Protein AF-A0A948ZH55-F1 (afdb_monomer)

Foldseek 3Di:
DDPVVVVVVVVVVVVVVVVVVPCPPPPVQCLVPVCDVVPAPPPALVNLLVPPPCPVPDPPDPCQLVNSLVSSVVVCCVPALPDPCNLSNLLEACRNVVSNLVSCQVSVPDLPVVLVSLVSLLVSPLVRQAHELVSLLVCLVCPLVSCLVLQDDDPPDPVLPVVLVVVLVVLVVVCCVPVVVVCVVPVVVSVVVNVVVNVVSVVVSVVVVVVVVVSVVSLVVSLVSVLSSSLSNLLRYDYNLVPLVCVVVSLLSSLVSLVVCVVSCSPVDVLSSLVSNLSNLVSVLVNLVQCLLVHDLVSLVVVVVCLVVCVSVSQVDDHPDPPDDGSSNSNVVSSVVSNVSNVCCVPPVPRDSDPD

Mean predicted aligned error: 10.84 Å

Sequence (356 aa):
MKIKNLIVLFMSYITIFFTNICAEKFDINNYLGSMIPSQYSTISIKYYLNYSPYQDETKNNIQSKTSIFNQVLNKYVKEIYNSNVYPNFLSQNAIHFNEFLELSEELKLSLNPLYTCIRLFYNKIKACELVDDTVLLQILNPLPRLVERYFEEKNNEKISLKYLKKSIEKTILFKFSEHLNDFQANSNEFISELAKEISQITKNEINQIDTNKEQYYMKERFRNLLIRFIEITISKLIWDSKHYQNIWGSVLSIANNLVRLAEHKILDHMDDLDDMLWSLTIRFNYYLTLVGSALPTDFYEEIENDIANGSAFFLELEEQDQGIVSKKESLLKTLLNAKAKSFAFHETGLFSDQRV

Secondary structure (DSSP, 8-state):
--HHHHHHHHHHHHHHHHHHHS-----HHHHHHH--GGGS----HHHHHHT-TTSSS-TT----HHHHHHHHHHHHIIIIIT-TTHHHHHTT--HHHHHHHHHHHHTT--HHHHHHHHHHHHHHHTT-S-EEHHHHHHHHTTHHHHHGGGT---S-TTTHHHHHHHHHHHHHHHHHHHSHHHHHH-HHHHHHHHHHHHHHHHHHHHHHHHHHHHHHHHHHHHHHHHHHHHHHHHHTEE--GGGGGGHHHHHHHHHHHHHHHHHTTSS--HHHHHHHHHHHHHHHHHHHHHHGGGS-HHHHHHHHHHHHTT--GGGSSPPSSTTPPPHHHHHHHHHHHHHHHHHHHHHHS---S---

pLDDT: mean 84.3, std 16.74, range [37.06, 98.69]

Structure (mmCIF, N/CA/C/O backbone):
data_AF-A0A948ZH55-F1
#
_entry.id   AF-A0A948ZH55-F1
#
loop_
_atom_site.group_PDB
_atom_site.id
_atom_site.type_symbol
_atom_site.label_atom_id
_atom_site.label_alt_id
_atom_site.label_comp_id
_atom_site.label_asym_id
_atom_site.label_entity_id
_atom_site.label_seq_id
_atom_site.pdbx_PDB_ins_code
_atom_site.Cartn_x
_atom_site.Cartn_y
_atom_site.Cartn_z
_atom_site.occupancy
_atom_site.B_iso_or_equiv
_atom_site.auth_seq_id
_atom_site.auth_comp_id
_atom_site.auth_asym_id
_atom_site.auth_atom_id
_atom_site.pdbx_PDB_model_num
ATOM 1 N N . MET A 1 1 ? -24.072 -15.435 -34.344 1.00 52.84 1 MET A N 1
ATOM 2 C CA . MET A 1 1 ? -23.152 -14.765 -33.398 1.00 52.84 1 MET A CA 1
ATOM 3 C C . MET A 1 1 ? -23.923 -13.625 -32.738 1.00 52.84 1 MET A C 1
ATOM 5 O O . MET A 1 1 ? -24.468 -12.795 -33.451 1.00 52.84 1 MET A O 1
ATOM 9 N N . LYS A 1 2 ? -24.145 -13.681 -31.418 1.00 67.50 2 LYS A N 1
ATOM 10 C CA . LYS A 1 2 ? -25.108 -12.807 -30.717 1.00 67.50 2 LYS A CA 1
ATOM 11 C C . LYS A 1 2 ? -24.562 -11.375 -30.625 1.00 67.50 2 LYS A C 1
ATOM 13 O O . LYS A 1 2 ? -23.387 -11.205 -30.324 1.00 67.50 2 LYS A O 1
ATOM 18 N N . ILE A 1 3 ? -25.427 -10.373 -30.810 1.00 72.75 3 ILE A N 1
ATOM 19 C CA . ILE A 1 3 ? -25.131 -8.921 -30.758 1.00 72.75 3 ILE A CA 1
ATOM 20 C C . ILE A 1 3 ? -24.290 -8.518 -29.529 1.00 72.75 3 ILE A C 1
ATOM 22 O O . ILE A 1 3 ? -23.442 -7.636 -29.624 1.00 72.75 3 ILE A O 1
ATOM 26 N N . LYS A 1 4 ? -24.434 -9.230 -28.402 1.00 64.38 4 LYS A N 1
ATOM 27 C CA . LYS A 1 4 ? -23.597 -9.048 -27.204 1.00 64.38 4 LYS A CA 1
ATOM 28 C C . LYS A 1 4 ? -22.091 -9.202 -27.466 1.00 64.38 4 LYS A C 1
ATOM 30 O O . LYS A 1 4 ? -21.319 -8.415 -26.937 1.00 64.38 4 LYS A O 1
ATOM 35 N N . ASN A 1 5 ? -21.669 -10.141 -28.314 1.00 62.62 5 ASN A N 1
ATOM 36 C CA . ASN A 1 5 ? -20.244 -10.354 -28.600 1.00 62.62 5 ASN A CA 1
ATOM 37 C C . ASN A 1 5 ? -19.662 -9.247 -29.489 1.00 62.62 5 ASN A C 1
ATOM 39 O O . ASN A 1 5 ? -18.476 -8.957 -29.394 1.00 62.62 5 ASN A O 1
ATOM 43 N N . LEU A 1 6 ? -20.496 -8.605 -30.316 1.00 66.62 6 LEU A N 1
ATOM 44 C CA . LEU A 1 6 ? -20.078 -7.474 -31.144 1.00 66.62 6 LEU A CA 1
ATOM 45 C C . LEU A 1 6 ? -19.863 -6.217 -30.289 1.00 66.62 6 LEU A C 1
ATOM 47 O O . LEU A 1 6 ? -18.898 -5.500 -30.505 1.00 66.62 6 LEU A O 1
ATOM 51 N N . ILE A 1 7 ? -20.716 -5.990 -29.283 1.00 74.94 7 ILE A N 1
ATOM 52 C CA . ILE A 1 7 ? -20.592 -4.853 -28.356 1.00 74.94 7 ILE A CA 1
ATOM 53 C C . ILE A 1 7 ? -19.338 -4.987 -27.484 1.00 74.94 7 ILE A C 1
ATOM 55 O O . ILE A 1 7 ? -18.643 -3.998 -27.277 1.00 74.94 7 ILE A O 1
ATOM 59 N N . VAL A 1 8 ? -19.006 -6.197 -27.022 1.00 68.19 8 VAL A N 1
ATOM 60 C CA . VAL A 1 8 ? -17.775 -6.439 -26.246 1.00 68.19 8 VAL A CA 1
ATOM 61 C C . VAL A 1 8 ? -16.526 -6.190 -27.097 1.00 68.19 8 VAL A C 1
ATOM 63 O O . VAL A 1 8 ? -15.616 -5.508 -26.639 1.00 68.19 8 VAL A O 1
ATOM 66 N N . LEU A 1 9 ? -16.517 -6.649 -28.354 1.00 69.38 9 LEU A N 1
ATOM 67 C CA . LEU A 1 9 ? -15.432 -6.377 -29.307 1.00 69.38 9 LEU A CA 1
ATOM 68 C C . LEU A 1 9 ? -15.303 -4.886 -29.643 1.00 69.38 9 LEU A C 1
ATOM 70 O O . LEU A 1 9 ? -14.196 -4.363 -29.754 1.00 69.38 9 LEU A O 1
ATOM 74 N N . PHE A 1 10 ? -16.428 -4.187 -29.796 1.00 70.12 10 PHE A N 1
ATOM 75 C CA . PHE A 1 10 ? -16.423 -2.758 -30.102 1.00 70.12 10 PHE A CA 1
ATOM 76 C C . PHE A 1 10 ? -15.942 -1.933 -28.903 1.00 70.12 10 PHE A C 1
ATOM 78 O O . PHE A 1 10 ? -15.144 -1.016 -29.069 1.00 70.12 10 PHE A O 1
ATOM 85 N N . MET A 1 11 ? -16.350 -2.304 -27.685 1.00 60.34 11 MET A N 1
ATOM 86 C CA . MET A 1 11 ? -15.866 -1.668 -26.461 1.00 60.34 11 MET A CA 1
ATOM 87 C C . MET A 1 11 ? -14.375 -1.924 -26.237 1.00 60.34 11 MET A C 1
ATOM 89 O O . MET A 1 11 ? -13.664 -0.969 -25.943 1.00 60.34 11 MET A O 1
ATOM 93 N N . SER A 1 12 ? -13.869 -3.146 -26.464 1.00 52.53 12 SER A N 1
ATOM 94 C CA . SER A 1 12 ? -12.432 -3.431 -26.332 1.00 52.53 12 SER A CA 1
ATOM 95 C C . SER A 1 12 ? -11.588 -2.660 -27.351 1.00 52.53 12 SER A C 1
ATOM 97 O O . SER A 1 12 ? -10.510 -2.176 -27.015 1.00 52.53 12 SER A O 1
ATOM 99 N N . TYR A 1 13 ? -12.089 -2.482 -28.580 1.00 52.88 13 TYR A N 1
ATOM 100 C CA . TYR A 1 13 ? -11.418 -1.659 -29.590 1.00 52.88 13 TYR A CA 1
ATOM 101 C C . TYR A 1 13 ? -11.423 -0.173 -29.231 1.00 52.88 13 TYR A C 1
ATOM 103 O O . TYR A 1 13 ? -10.409 0.490 -29.420 1.00 52.88 13 TYR A O 1
ATOM 111 N N . ILE A 1 14 ? -12.518 0.345 -28.669 1.00 58.78 14 ILE A N 1
ATOM 112 C CA . ILE A 1 14 ? -12.591 1.733 -28.197 1.00 58.78 14 ILE A CA 1
ATOM 113 C C . ILE A 1 14 ? -11.609 1.960 -27.040 1.00 58.78 14 ILE A C 1
ATOM 115 O O . ILE A 1 14 ? -10.918 2.974 -27.039 1.00 58.78 14 ILE A O 1
ATOM 119 N N . THR A 1 15 ? -11.470 1.019 -26.098 1.00 45.00 15 THR A N 1
ATOM 120 C CA . THR A 1 15 ? -10.500 1.153 -24.996 1.00 45.00 15 THR A CA 1
ATOM 121 C C . THR A 1 15 ? -9.060 1.193 -25.512 1.00 45.00 15 THR A C 1
ATOM 123 O O . THR A 1 15 ? -8.310 2.080 -25.118 1.00 45.00 15 THR A O 1
ATOM 126 N N . ILE A 1 16 ? -8.703 0.314 -26.460 1.00 48.03 16 ILE A N 1
ATOM 127 C CA . ILE A 1 16 ? -7.370 0.285 -27.095 1.00 48.03 16 ILE A CA 1
ATOM 128 C C . ILE A 1 16 ? -7.115 1.552 -27.936 1.00 48.03 16 ILE A C 1
ATOM 130 O O . ILE A 1 16 ? -5.996 2.067 -27.996 1.00 48.03 16 ILE A O 1
ATOM 134 N N . PHE A 1 17 ? -8.152 2.082 -28.587 1.00 39.75 17 PHE A N 1
ATOM 135 C CA . PHE A 1 17 ? -8.055 3.292 -29.402 1.00 39.75 17 PHE A CA 1
ATOM 136 C C . PHE A 1 17 ? -7.877 4.550 -28.537 1.00 39.75 17 PHE A C 1
ATOM 138 O O . PHE A 1 17 ? -7.048 5.394 -28.862 1.00 39.75 17 PHE A O 1
ATOM 145 N N . PHE A 1 18 ? -8.562 4.648 -27.391 1.00 40.16 18 PHE A N 1
ATOM 146 C CA . PHE A 1 18 ? -8.367 5.754 -26.446 1.00 40.16 18 PHE A CA 1
ATOM 147 C C . PHE A 1 18 ? -7.026 5.682 -25.701 1.00 40.16 18 PHE A C 1
ATOM 149 O O . PHE A 1 18 ? -6.417 6.728 -25.488 1.00 40.16 18 PHE A O 1
ATOM 156 N N . THR A 1 19 ? -6.500 4.490 -25.389 1.00 46.44 19 THR A N 1
ATOM 157 C CA . THR A 1 19 ? -5.136 4.368 -24.836 1.00 46.44 19 THR A CA 1
ATOM 158 C C . THR A 1 19 ? -4.055 4.800 -25.829 1.00 46.44 19 THR A C 1
ATOM 160 O O . THR A 1 19 ? -3.032 5.325 -25.410 1.00 46.44 19 THR A O 1
ATOM 163 N N . ASN A 1 20 ? -4.289 4.640 -27.137 1.00 41.06 20 ASN A N 1
ATOM 164 C CA . ASN A 1 20 ? -3.330 5.043 -28.172 1.00 41.06 20 ASN A CA 1
ATOM 165 C C . ASN A 1 20 ? -3.457 6.513 -28.611 1.00 41.06 20 ASN A C 1
ATOM 167 O O . ASN A 1 20 ? -2.490 7.067 -29.123 1.00 41.06 20 ASN A O 1
ATOM 171 N N . ILE A 1 21 ? -4.619 7.153 -28.430 1.00 38.97 21 ILE A N 1
ATOM 172 C CA . ILE A 1 21 ? -4.844 8.550 -28.852 1.00 38.97 21 ILE A CA 1
ATOM 173 C C . ILE A 1 21 ? -4.532 9.564 -27.745 1.00 38.97 21 ILE A C 1
ATOM 175 O O . ILE A 1 21 ? -4.179 10.698 -28.054 1.00 38.97 21 ILE A O 1
ATOM 179 N N . CYS A 1 22 ? -4.587 9.169 -26.471 1.00 37.06 22 CYS A N 1
ATOM 180 C CA . CYS A 1 22 ? -4.227 10.044 -25.348 1.00 37.06 22 CYS A CA 1
ATOM 181 C C . CYS A 1 22 ? -2.759 9.937 -24.903 1.00 37.06 22 CYS A C 1
ATOM 183 O O . CYS A 1 22 ? -2.397 10.524 -23.887 1.00 37.06 22 CYS A O 1
ATOM 185 N N . ALA A 1 23 ? -1.901 9.241 -25.654 1.00 41.81 23 ALA A N 1
ATOM 186 C CA . ALA A 1 23 ? -0.456 9.324 -25.462 1.00 41.81 23 ALA A CA 1
ATOM 187 C C . ALA A 1 23 ? 0.070 10.657 -26.030 1.00 41.81 23 ALA A C 1
ATOM 189 O O . ALA A 1 23 ? 0.786 10.691 -27.032 1.00 41.81 23 ALA A O 1
ATOM 190 N N . GLU A 1 24 ? -0.297 11.779 -25.399 1.00 41.84 24 GLU A N 1
ATOM 191 C CA . GLU A 1 24 ? 0.577 12.951 -25.428 1.00 41.84 24 GLU A CA 1
ATOM 192 C C . GLU A 1 24 ? 1.970 12.484 -24.993 1.00 41.84 24 GLU A C 1
ATOM 194 O O . GLU A 1 24 ? 2.100 11.706 -24.045 1.00 41.84 24 GLU A O 1
ATOM 199 N N . LYS A 1 25 ? 2.997 12.888 -25.749 1.00 50.28 25 LYS A N 1
ATOM 200 C CA . LYS A 1 25 ? 4.398 12.500 -25.548 1.00 50.28 25 LYS A CA 1
ATOM 201 C C . LYS A 1 25 ? 4.836 12.886 -24.130 1.00 50.28 25 LYS A C 1
ATOM 203 O O . LYS A 1 25 ? 5.313 13.994 -23.903 1.00 50.28 25 LYS A O 1
ATOM 208 N N . PHE A 1 26 ? 4.665 11.979 -23.177 1.00 51.75 26 PHE A N 1
ATOM 209 C CA . PHE A 1 26 ? 5.116 12.185 -21.815 1.00 51.75 26 PHE A CA 1
ATOM 210 C C . PHE A 1 26 ? 6.608 11.870 -21.764 1.00 51.75 26 PHE A C 1
ATOM 212 O O . PHE A 1 26 ? 7.019 10.710 -21.710 1.00 51.75 26 PHE A O 1
ATOM 219 N N . ASP A 1 27 ? 7.434 12.909 -21.846 1.00 63.09 27 ASP A N 1
ATOM 220 C CA . ASP A 1 27 ? 8.872 12.773 -21.660 1.00 63.09 27 ASP A CA 1
ATOM 221 C C . ASP A 1 27 ? 9.169 12.568 -20.168 1.00 63.09 27 ASP A C 1
ATOM 223 O O . ASP A 1 27 ? 9.324 13.513 -19.390 1.00 63.09 27 ASP A O 1
ATOM 227 N N . ILE A 1 28 ? 9.218 11.293 -19.777 1.00 61.38 28 ILE A N 1
ATOM 228 C CA . ILE A 1 28 ? 9.492 10.827 -18.411 1.00 61.38 28 ILE A CA 1
ATOM 229 C C . ILE A 1 28 ? 10.776 11.465 -17.859 1.00 61.38 28 ILE A C 1
ATOM 231 O O . ILE A 1 28 ? 10.830 11.845 -16.687 1.00 61.38 28 ILE A O 1
ATOM 235 N N . ASN A 1 29 ? 11.788 11.652 -18.712 1.00 58.62 29 ASN A N 1
ATOM 236 C CA . ASN A 1 29 ? 13.084 12.194 -18.314 1.00 58.62 29 ASN A CA 1
ATOM 237 C C . ASN A 1 29 ? 13.028 13.705 -18.055 1.00 58.62 29 ASN A C 1
ATOM 239 O O . ASN A 1 29 ? 13.762 14.203 -17.194 1.00 58.62 29 ASN A O 1
ATOM 243 N N . ASN A 1 30 ? 12.148 14.428 -18.753 1.00 56.88 30 ASN A N 1
ATOM 244 C CA . ASN A 1 30 ? 11.855 15.826 -18.449 1.00 56.88 30 ASN A CA 1
ATOM 245 C C . ASN A 1 30 ? 10.990 15.967 -17.192 1.00 56.88 30 ASN A C 1
ATOM 247 O O . ASN A 1 30 ? 11.221 16.891 -16.414 1.00 56.88 30 ASN A O 1
ATOM 251 N N . TYR A 1 31 ? 10.050 15.054 -16.937 1.00 60.00 31 TYR A N 1
ATOM 252 C CA . TYR A 1 31 ? 9.204 15.121 -15.741 1.00 60.00 31 TYR A CA 1
ATOM 253 C C . TYR A 1 31 ? 10.008 14.942 -14.442 1.00 60.00 31 TYR A C 1
ATOM 255 O O . TYR A 1 31 ? 9.857 15.732 -13.510 1.00 60.00 31 TYR A O 1
ATOM 263 N N . LEU A 1 32 ? 10.921 13.964 -14.403 1.00 56.81 32 LEU A N 1
ATOM 264 C CA . LEU A 1 32 ? 11.790 13.730 -13.241 1.00 56.81 32 LEU A CA 1
ATOM 265 C C . LEU A 1 32 ? 12.925 14.768 -13.126 1.00 56.81 32 LEU A C 1
ATOM 267 O O . LEU A 1 32 ? 13.340 15.109 -12.023 1.00 56.81 32 LEU A O 1
ATOM 271 N N . GLY A 1 33 ? 13.420 15.304 -14.250 1.00 49.22 33 GLY A N 1
ATOM 272 C CA . GLY A 1 33 ? 14.570 16.218 -14.272 1.00 49.22 33 GLY A CA 1
ATOM 273 C C . GLY A 1 33 ? 14.262 17.718 -14.156 1.00 49.22 33 GLY A C 1
ATOM 274 O O . GLY A 1 33 ? 15.142 18.478 -13.755 1.00 49.22 33 GLY A O 1
ATOM 275 N N . SER A 1 34 ? 13.058 18.176 -14.520 1.00 48.59 34 SER A N 1
ATOM 276 C CA . SER A 1 34 ? 12.730 19.618 -14.582 1.00 48.59 34 SER A CA 1
ATOM 277 C C . SER A 1 34 ? 12.132 20.194 -13.295 1.00 48.59 34 SER A C 1
ATOM 279 O O . SER A 1 34 ? 12.172 21.406 -13.079 1.00 48.59 34 SER A O 1
ATOM 281 N N . MET A 1 35 ? 11.607 19.343 -12.416 1.00 49.28 35 MET A N 1
ATOM 282 C CA . MET A 1 35 ? 10.973 19.746 -11.162 1.00 49.28 35 MET A CA 1
ATOM 283 C C . MET A 1 35 ? 11.971 19.599 -10.013 1.00 49.28 35 MET A C 1
ATOM 285 O O . MET A 1 35 ? 11.904 18.646 -9.246 1.00 49.28 35 MET A O 1
ATOM 289 N N . ILE A 1 36 ? 12.919 20.532 -9.888 1.00 49.97 36 ILE A N 1
ATOM 290 C CA . ILE A 1 36 ? 13.804 20.574 -8.716 1.00 49.97 36 ILE A CA 1
ATOM 291 C C . ILE A 1 36 ? 12.919 20.832 -7.475 1.00 49.97 36 ILE A C 1
ATOM 293 O O . ILE A 1 36 ? 12.212 21.843 -7.453 1.00 49.97 36 ILE A O 1
ATOM 297 N N . PRO A 1 37 ? 12.969 19.994 -6.419 1.00 47.31 37 PRO A N 1
ATOM 298 C CA . PRO A 1 37 ? 12.139 20.131 -5.212 1.00 47.31 37 PRO A CA 1
ATOM 299 C C . PRO A 1 37 ? 12.274 21.467 -4.455 1.00 47.31 37 PRO A C 1
ATOM 301 O O . PRO A 1 37 ? 11.526 21.728 -3.515 1.00 47.31 37 PRO A O 1
ATOM 304 N N . SER A 1 38 ? 13.230 22.317 -4.836 1.00 46.81 38 SER A N 1
ATOM 305 C CA . SER A 1 38 ? 13.701 23.479 -4.077 1.00 46.81 38 SER A CA 1
ATOM 306 C C . SER A 1 38 ? 12.736 24.668 -4.013 1.00 46.81 38 SER A C 1
ATOM 308 O O . SER A 1 38 ? 13.047 25.643 -3.331 1.00 46.81 38 SER A O 1
ATOM 310 N N . GLN A 1 39 ? 11.582 24.621 -4.687 1.00 47.53 39 GLN A N 1
ATOM 311 C CA . GLN A 1 39 ? 10.623 25.738 -4.709 1.00 47.53 39 GLN A CA 1
ATOM 312 C C . GLN A 1 39 ? 9.322 25.485 -3.938 1.00 47.53 39 GLN A C 1
ATOM 314 O O . GLN A 1 39 ? 8.524 26.409 -3.772 1.00 47.53 39 GLN A O 1
ATOM 319 N N . TYR A 1 40 ? 9.087 24.269 -3.446 1.00 54.84 40 TYR A N 1
ATOM 320 C CA . TYR A 1 40 ? 7.859 23.943 -2.720 1.00 54.84 40 TYR A CA 1
ATOM 321 C C . TYR A 1 40 ? 8.074 24.064 -1.213 1.00 54.84 40 TYR A C 1
ATOM 323 O O . TYR A 1 40 ? 9.163 23.790 -0.717 1.00 54.84 40 TYR A O 1
ATOM 331 N N . SER A 1 41 ? 7.055 24.501 -0.463 1.00 55.50 41 SER A N 1
ATOM 332 C CA . SER A 1 41 ? 7.188 24.684 0.984 1.00 55.50 41 SER A CA 1
ATOM 333 C C . SER A 1 41 ? 7.474 23.342 1.667 1.00 55.50 41 SER A C 1
ATOM 335 O O . SER A 1 41 ? 6.564 22.552 1.911 1.00 55.50 41 SER A O 1
ATOM 337 N N . THR A 1 42 ? 8.735 23.110 2.022 1.00 65.69 42 THR A N 1
ATOM 338 C CA . THR A 1 42 ? 9.229 21.974 2.817 1.00 65.69 42 THR A CA 1
ATOM 339 C C . THR A 1 42 ? 8.920 22.140 4.309 1.00 65.69 42 THR A C 1
ATOM 341 O O . THR A 1 42 ? 9.684 21.694 5.166 1.00 65.69 42 THR A O 1
ATOM 344 N N . ILE A 1 43 ? 7.864 22.887 4.643 1.00 77.44 43 ILE A N 1
ATOM 345 C CA . ILE A 1 43 ? 7.531 23.193 6.030 1.00 77.44 43 ILE A CA 1
ATOM 346 C C . ILE A 1 43 ? 7.004 21.906 6.656 1.00 77.44 43 ILE A C 1
ATOM 348 O O . ILE A 1 43 ? 5.875 21.496 6.397 1.00 77.44 43 ILE A O 1
ATOM 352 N N . SER A 1 44 ? 7.854 21.292 7.479 1.00 81.25 44 SER A N 1
ATOM 353 C CA . SER A 1 44 ? 7.529 20.118 8.285 1.00 81.25 44 SER A CA 1
ATOM 354 C C . SER A 1 44 ? 6.211 20.317 9.028 1.00 81.25 44 SER A C 1
ATOM 356 O O . SER A 1 44 ? 5.959 21.379 9.596 1.00 81.25 44 SER A O 1
ATOM 358 N N . ILE A 1 45 ? 5.391 19.276 9.127 1.00 79.62 45 ILE A N 1
ATOM 359 C CA . ILE A 1 45 ? 4.153 19.312 9.913 1.00 79.62 45 ILE A CA 1
ATOM 360 C C . ILE A 1 45 ? 4.454 19.597 11.388 1.00 79.62 45 ILE A C 1
ATOM 362 O O . ILE A 1 45 ? 3.670 20.266 12.068 1.00 79.62 45 ILE A O 1
ATOM 366 N N . LYS A 1 46 ? 5.628 19.170 11.876 1.00 80.19 46 LYS A N 1
ATOM 367 C CA . LYS A 1 46 ? 6.096 19.442 13.242 1.00 80.19 46 LYS A CA 1
ATOM 368 C C . LYS A 1 46 ? 6.275 20.944 13.506 1.00 80.19 46 LYS A C 1
ATOM 370 O O . LYS A 1 46 ? 6.120 21.380 14.645 1.00 80.19 46 LYS A O 1
ATOM 375 N N . TYR A 1 47 ? 6.479 21.765 12.473 1.00 81.88 47 TYR A N 1
ATOM 376 C CA . TYR A 1 47 ? 6.485 23.227 12.601 1.00 81.88 47 TYR A CA 1
ATOM 377 C C . TYR A 1 47 ? 5.165 23.760 13.182 1.00 81.88 47 TYR A C 1
ATOM 379 O O . TYR A 1 47 ? 5.167 24.592 14.090 1.00 81.88 47 TYR A O 1
ATOM 387 N N . TYR A 1 48 ? 4.029 23.229 12.723 1.00 78.56 48 TYR A N 1
ATOM 388 C CA . TYR A 1 48 ? 2.702 23.670 13.156 1.00 78.56 48 TYR A CA 1
ATOM 389 C C . TYR A 1 48 ? 2.361 23.283 14.599 1.00 78.56 48 TYR A C 1
ATOM 391 O O . TYR A 1 48 ? 1.479 23.905 15.194 1.00 78.56 48 TYR A O 1
ATOM 399 N N . LEU A 1 49 ? 3.056 22.291 15.167 1.00 74.44 49 LEU A N 1
ATOM 400 C CA . LEU A 1 49 ? 2.961 21.957 16.590 1.00 74.44 49 LEU A CA 1
ATOM 401 C C . LEU A 1 49 ? 3.673 22.996 17.459 1.00 74.44 49 LEU A C 1
ATOM 403 O O . LEU A 1 49 ? 3.136 23.401 18.489 1.00 74.44 49 LEU A O 1
ATOM 407 N N . ASN A 1 50 ? 4.846 23.454 17.019 1.00 67.94 50 ASN A N 1
ATOM 408 C CA . ASN A 1 50 ? 5.693 24.371 17.784 1.00 67.94 50 ASN A CA 1
ATOM 409 C C . ASN A 1 50 ? 5.201 25.824 17.726 1.00 67.94 50 ASN A C 1
ATOM 411 O O . ASN A 1 50 ? 5.370 26.568 18.684 1.00 67.94 50 ASN A O 1
ATOM 415 N N . TYR A 1 51 ? 4.559 26.226 16.626 1.00 58.75 51 TYR A N 1
ATOM 416 C CA . TYR A 1 51 ? 4.071 27.595 16.411 1.00 58.75 51 TYR A CA 1
ATOM 417 C C . TYR A 1 51 ? 2.600 27.808 16.798 1.00 58.75 51 TYR A C 1
ATOM 419 O O . TYR A 1 51 ? 1.953 28.736 16.308 1.00 58.75 51 TYR A O 1
ATOM 427 N N . SER A 1 52 ? 2.018 26.956 17.647 1.00 54.38 52 SER A N 1
ATOM 428 C CA . SER A 1 52 ? 0.677 27.226 18.171 1.00 54.38 52 SER A CA 1
ATOM 429 C C . SER A 1 52 ? 0.759 28.360 19.207 1.00 54.38 52 SER A C 1
ATOM 431 O O . SER A 1 52 ? 1.299 28.129 20.288 1.00 54.38 52 SER A O 1
ATOM 433 N N . PRO A 1 53 ? 0.215 29.567 18.937 1.00 46.94 53 PRO A N 1
ATOM 434 C CA . PRO A 1 53 ? 0.333 30.743 19.815 1.00 46.94 53 PRO A CA 1
ATOM 435 C C . PRO A 1 53 ? -0.426 30.607 21.151 1.00 46.94 53 PRO A C 1
ATOM 437 O O . PRO A 1 53 ? -0.590 31.579 21.875 1.00 46.94 53 PRO A O 1
ATOM 440 N N . TYR A 1 54 ? -0.898 29.405 21.481 1.00 47.22 54 TYR A N 1
ATOM 441 C CA . TYR A 1 54 ? -1.663 29.088 22.682 1.00 47.22 54 TYR A CA 1
ATOM 442 C C . TYR A 1 54 ? -0.856 28.339 23.749 1.00 47.22 54 TYR A C 1
ATOM 444 O O . TYR A 1 54 ? -1.438 27.914 24.744 1.00 47.22 54 TYR A O 1
ATOM 452 N N . GLN A 1 55 ? 0.464 28.172 23.589 1.00 48.44 55 GLN A N 1
ATOM 453 C CA . GLN A 1 55 ? 1.277 27.581 24.662 1.00 48.44 55 GLN A CA 1
ATOM 454 C C . GLN A 1 55 ? 1.433 28.502 25.889 1.00 48.44 55 GLN A C 1
ATOM 456 O O . GLN A 1 55 ? 1.673 27.989 26.979 1.00 48.44 55 GLN A O 1
ATOM 461 N N . ASP A 1 56 ? 1.193 29.814 25.756 1.00 43.19 56 ASP A N 1
ATOM 462 C CA . ASP A 1 56 ? 1.341 30.771 26.867 1.00 43.19 56 ASP A CA 1
ATOM 463 C C . ASP A 1 56 ? 0.034 31.119 27.605 1.00 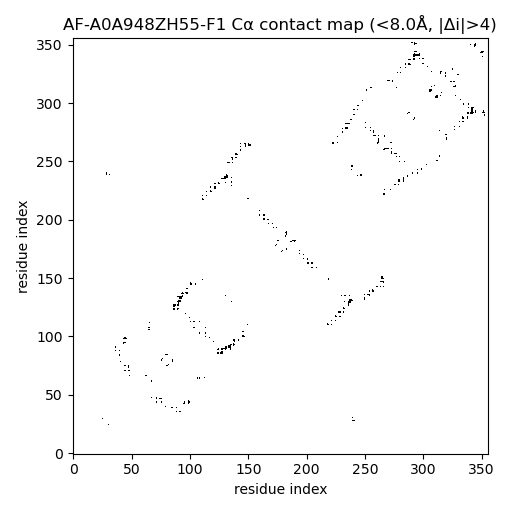43.19 56 ASP A C 1
ATOM 465 O O . ASP A 1 56 ? 0.069 31.638 28.720 1.00 43.19 56 ASP A O 1
ATOM 469 N N . GLU A 1 57 ? -1.134 30.747 27.074 1.00 41.03 57 GLU A N 1
ATOM 470 C CA . GLU A 1 57 ? -2.427 31.014 27.714 1.00 41.03 57 GLU A CA 1
ATOM 471 C C . GLU A 1 57 ? -3.287 29.750 27.781 1.00 41.03 57 GLU A C 1
ATOM 473 O O . GLU A 1 57 ? -4.209 29.565 26.994 1.00 41.03 57 GLU A O 1
ATOM 478 N N . THR A 1 58 ? -2.981 28.843 28.715 1.00 41.56 58 THR A N 1
ATOM 479 C CA . THR A 1 58 ? -3.970 28.115 29.545 1.00 41.56 58 THR A CA 1
ATOM 480 C C . THR A 1 58 ? -3.292 27.016 30.365 1.00 41.56 58 THR A C 1
ATOM 482 O O . THR A 1 58 ? -3.250 25.848 29.994 1.00 41.56 58 THR A O 1
ATOM 485 N N . LYS A 1 59 ? -2.895 27.354 31.596 1.00 42.75 59 LYS A N 1
ATOM 486 C CA . LYS A 1 59 ? -2.609 26.371 32.658 1.00 42.75 59 LYS A CA 1
ATOM 487 C C . LYS A 1 59 ? -3.842 25.558 33.111 1.00 42.75 59 LYS A C 1
ATOM 489 O O . LYS A 1 59 ? -3.723 24.806 34.066 1.00 42.75 59 LYS A O 1
ATOM 494 N N . ASN A 1 60 ? -5.005 25.678 32.453 1.00 42.06 60 ASN A N 1
ATOM 495 C CA . ASN A 1 60 ? -6.280 25.132 32.943 1.00 42.06 60 ASN A CA 1
ATOM 496 C C . ASN A 1 60 ? -7.191 24.449 31.902 1.00 42.06 60 ASN A C 1
ATOM 498 O O . ASN A 1 60 ? -8.333 24.153 32.235 1.00 42.06 60 ASN A O 1
ATOM 502 N N . ASN A 1 61 ? -6.741 24.138 30.682 1.00 45.12 61 ASN A N 1
ATOM 503 C CA . ASN A 1 61 ? -7.552 23.326 29.765 1.00 45.12 61 ASN A CA 1
ATOM 504 C C . ASN A 1 61 ? -6.757 22.132 29.245 1.00 45.12 61 ASN A C 1
ATOM 506 O O . ASN A 1 61 ? -5.818 22.280 28.470 1.00 45.12 61 ASN A O 1
ATOM 510 N N . ILE A 1 62 ? -7.175 20.933 29.649 1.00 48.16 62 ILE A N 1
ATOM 511 C CA . ILE A 1 62 ? -6.741 19.672 29.048 1.00 48.16 62 ILE A CA 1
ATOM 512 C C . ILE A 1 62 ? -7.332 19.639 27.631 1.00 48.16 62 ILE A C 1
ATOM 514 O O . ILE A 1 62 ? -8.378 19.039 27.390 1.00 48.16 62 ILE A O 1
ATOM 518 N N . GLN A 1 63 ? -6.709 20.336 26.678 1.00 61.09 63 GLN A N 1
ATOM 519 C CA . GLN A 1 63 ? -6.996 20.094 25.269 1.00 61.09 63 GLN A CA 1
ATOM 520 C C . GLN A 1 63 ? -6.634 18.638 24.989 1.00 61.09 63 GLN A C 1
ATOM 522 O O . GLN A 1 63 ? -5.504 18.202 25.218 1.00 61.09 63 GLN A O 1
ATOM 527 N N . SER A 1 64 ? -7.615 17.857 24.535 1.00 79.00 64 SER A N 1
ATOM 528 C CA . SER A 1 64 ? -7.367 16.467 24.169 1.00 79.00 64 SER A CA 1
ATOM 529 C C . SER A 1 64 ? -6.288 16.418 23.082 1.00 79.00 64 SER A C 1
ATOM 531 O O . SER A 1 64 ? -6.245 17.279 22.201 1.00 79.00 64 SER A O 1
ATOM 533 N N . LYS A 1 65 ? -5.417 15.402 23.110 1.00 81.50 65 LYS A N 1
ATOM 534 C CA . LYS A 1 65 ? -4.368 15.215 22.087 1.00 81.50 65 LYS A CA 1
ATOM 535 C C . LYS A 1 65 ? -4.939 15.254 20.663 1.00 81.50 65 LYS A C 1
ATOM 537 O O . LYS A 1 65 ? -4.340 15.830 19.760 1.00 81.50 65 LYS A O 1
ATOM 542 N N . THR A 1 66 ? -6.151 14.727 20.493 1.00 82.81 66 THR A N 1
ATOM 543 C CA . THR A 1 66 ? -6.931 14.791 19.252 1.00 82.81 66 THR A CA 1
ATOM 544 C C . THR A 1 66 ? -7.266 16.225 18.830 1.00 82.81 66 THR A C 1
ATOM 546 O O . THR A 1 66 ? -7.214 16.536 17.646 1.00 82.81 66 THR A O 1
ATOM 549 N N . SER A 1 67 ? -7.588 17.121 19.769 1.00 85.19 67 SER A N 1
ATOM 550 C CA . SER A 1 67 ? -7.846 18.537 19.473 1.00 85.19 67 SER A CA 1
ATOM 551 C C . SER A 1 67 ? -6.600 19.240 18.934 1.00 85.19 67 SER A C 1
ATOM 553 O O . SER A 1 67 ? -6.695 19.956 17.939 1.00 85.19 67 SER A O 1
ATOM 555 N N . ILE A 1 68 ? -5.438 19.010 19.555 1.00 82.88 68 ILE A N 1
ATOM 556 C CA . ILE A 1 68 ? -4.153 19.571 19.102 1.00 82.88 68 ILE A CA 1
ATOM 557 C C . ILE A 1 68 ? -3.848 19.078 17.684 1.00 82.88 68 ILE A C 1
ATOM 559 O O . ILE A 1 68 ? -3.585 19.876 16.785 1.00 82.88 68 ILE A O 1
ATOM 563 N N . PHE A 1 69 ? -3.977 17.769 17.460 1.00 87.06 69 PHE A N 1
ATOM 564 C CA . PHE A 1 69 ? -3.779 17.172 16.144 1.00 87.06 69 PHE A CA 1
ATOM 565 C C . PHE A 1 69 ? -4.711 17.764 15.080 1.00 87.06 69 PHE A C 1
ATOM 567 O O . PHE A 1 69 ? -4.260 18.140 14.002 1.00 87.06 69 PHE A O 1
ATOM 574 N N . ASN A 1 70 ? -6.001 17.917 15.386 1.00 87.06 70 ASN A N 1
ATOM 575 C CA . ASN A 1 70 ? -6.973 18.480 14.449 1.00 87.06 70 ASN A CA 1
ATOM 576 C C . ASN A 1 70 ? -6.660 19.940 14.086 1.00 87.06 70 ASN A C 1
ATOM 578 O O . ASN A 1 70 ? -6.876 20.347 12.947 1.00 87.06 70 ASN A O 1
ATOM 582 N N . GLN A 1 71 ? -6.144 20.739 15.024 1.00 86.31 71 GLN A N 1
ATOM 583 C CA . GLN A 1 71 ? -5.721 22.113 14.736 1.00 86.31 71 GLN A CA 1
ATOM 584 C C . GLN A 1 71 ? -4.523 22.144 13.782 1.00 86.31 71 GLN A C 1
ATOM 586 O O . GLN A 1 71 ? -4.541 22.901 12.809 1.00 86.31 71 GLN A O 1
ATOM 591 N N . VAL A 1 72 ? -3.523 21.294 14.028 1.00 87.12 72 VAL A N 1
ATOM 592 C CA . VAL A 1 72 ? -2.350 21.133 13.156 1.00 87.12 72 VAL A CA 1
ATOM 593 C C . VAL A 1 72 ? -2.770 20.674 11.764 1.00 87.12 72 VAL A C 1
ATOM 595 O O . VAL A 1 72 ? -2.409 21.309 10.774 1.00 87.12 72 VAL A O 1
ATOM 598 N N . LEU A 1 73 ? -3.609 19.639 11.685 1.00 89.25 73 LEU A N 1
ATOM 599 C CA . LEU A 1 73 ? -4.127 19.114 10.427 1.00 89.25 73 LEU A CA 1
ATOM 600 C C . LEU A 1 73 ? -4.908 20.181 9.651 1.00 89.25 73 LEU A C 1
ATOM 602 O O . LEU A 1 73 ? -4.720 20.322 8.449 1.00 89.25 73 LEU A O 1
ATOM 606 N N . ASN A 1 74 ? -5.744 20.976 10.322 1.00 90.25 74 ASN A N 1
ATOM 607 C CA . ASN A 1 74 ? -6.503 22.045 9.672 1.00 90.25 74 ASN A CA 1
ATOM 608 C C . ASN A 1 74 ? -5.604 23.145 9.092 1.00 90.25 74 ASN A C 1
ATOM 610 O O . ASN A 1 74 ? -5.888 23.633 7.996 1.00 90.25 74 ASN A O 1
ATOM 614 N N . LYS A 1 75 ? -4.540 23.545 9.801 1.00 89.38 75 LYS A N 1
ATOM 615 C CA . LYS A 1 75 ? -3.561 24.516 9.282 1.00 89.38 75 LYS A CA 1
ATOM 616 C C . LYS A 1 75 ? -2.819 23.945 8.077 1.00 89.38 75 LYS A C 1
ATOM 618 O O . LYS A 1 75 ? -2.847 24.549 7.009 1.00 89.38 75 LYS A O 1
ATOM 623 N N . TYR A 1 76 ? -2.284 22.733 8.219 1.00 91.75 76 TYR A N 1
ATOM 624 C CA . TYR A 1 76 ? -1.627 22.008 7.134 1.00 91.75 76 TYR A CA 1
ATOM 625 C C . TYR A 1 76 ? -2.517 21.889 5.891 1.00 91.75 76 TYR A C 1
ATOM 627 O O . TYR A 1 76 ? -2.069 22.119 4.768 1.00 91.75 76 TYR A O 1
ATOM 635 N N . VAL A 1 77 ? -3.801 21.559 6.078 1.00 92.75 77 VAL A N 1
ATOM 636 C CA . VAL A 1 77 ? -4.729 21.398 4.959 1.00 92.75 77 VAL A CA 1
ATOM 637 C C . VAL A 1 77 ? -4.923 22.713 4.202 1.00 92.75 77 VAL A C 1
ATOM 639 O O . VAL A 1 77 ? -4.915 22.729 2.971 1.00 92.75 77 VAL A O 1
ATOM 642 N N . LYS A 1 78 ? -5.082 23.821 4.933 1.00 92.00 78 LYS A N 1
ATOM 643 C CA . LYS A 1 78 ? -5.290 25.150 4.350 1.00 92.00 78 LYS A CA 1
ATOM 644 C C . LYS A 1 78 ? -4.055 25.675 3.624 1.00 92.00 78 LYS A C 1
ATOM 646 O O . LYS A 1 78 ? -4.210 26.251 2.554 1.00 92.00 78 LYS A O 1
ATOM 651 N N . GLU A 1 79 ? -2.875 25.487 4.202 1.00 90.44 79 GLU A N 1
ATOM 652 C CA . GLU A 1 79 ? -1.642 26.119 3.722 1.00 90.44 79 GLU A CA 1
ATOM 653 C C . GLU A 1 79 ? -0.876 25.261 2.710 1.00 90.44 79 GLU A C 1
ATOM 655 O O . GLU A 1 79 ? -0.354 25.794 1.735 1.00 90.44 79 GLU A O 1
ATOM 660 N N . ILE A 1 80 ? -0.835 23.938 2.906 1.00 91.69 80 ILE A N 1
ATOM 661 C CA . ILE A 1 80 ? -0.003 23.026 2.109 1.00 91.69 80 ILE A CA 1
ATOM 662 C C . ILE A 1 80 ? -0.868 22.116 1.235 1.00 91.69 80 ILE A C 1
ATOM 664 O O . ILE A 1 80 ? -0.749 22.134 0.011 1.00 91.69 80 ILE A O 1
ATOM 668 N N . TYR A 1 81 ? -1.773 21.335 1.832 1.00 93.19 81 TYR A N 1
ATOM 669 C CA . TYR A 1 81 ? -2.507 20.281 1.112 1.00 93.19 81 TYR A CA 1
ATOM 670 C C . TYR A 1 81 ? -3.326 20.808 -0.075 1.00 93.19 81 TYR A C 1
ATOM 672 O O . TYR A 1 81 ? -3.342 20.200 -1.148 1.00 93.19 81 TYR A O 1
ATOM 680 N N . ASN A 1 82 ? -4.022 21.933 0.112 1.00 94.25 82 ASN A N 1
ATOM 681 C CA . ASN A 1 82 ? -4.870 22.531 -0.920 1.00 94.25 82 ASN A CA 1
ATOM 682 C C . ASN A 1 82 ? -4.077 23.233 -2.026 1.00 94.25 82 ASN A C 1
ATOM 684 O O . ASN A 1 82 ? -4.669 23.656 -3.016 1.00 94.25 82 ASN A O 1
ATOM 688 N N . SER A 1 83 ? -2.754 23.334 -1.898 1.00 93.12 83 SER A N 1
ATOM 689 C CA . SER A 1 83 ? -1.921 23.884 -2.955 1.00 93.12 83 SER A CA 1
ATOM 690 C C . SER A 1 83 ? -1.982 23.009 -4.214 1.00 93.12 83 SER A C 1
ATOM 692 O O . SER A 1 83 ? -1.925 21.770 -4.151 1.00 93.12 83 SER A O 1
ATOM 694 N N . ASN A 1 84 ? -2.083 23.659 -5.377 1.00 92.31 84 ASN A N 1
ATOM 695 C CA . ASN A 1 84 ? -2.127 22.993 -6.684 1.00 92.31 84 ASN A CA 1
ATOM 696 C C . ASN A 1 84 ? -0.810 22.291 -7.019 1.00 92.31 84 ASN A C 1
ATOM 698 O O . ASN A 1 84 ? -0.812 21.325 -7.770 1.00 92.31 84 ASN A O 1
ATOM 702 N N . VAL A 1 85 ? 0.296 22.740 -6.426 1.00 91.56 85 VAL A N 1
ATOM 703 C CA . VAL A 1 85 ? 1.626 22.157 -6.639 1.00 91.56 85 VAL A CA 1
ATOM 704 C C . VAL A 1 85 ? 1.949 21.018 -5.672 1.00 91.56 85 VAL A C 1
ATOM 706 O O . VAL A 1 85 ? 2.913 20.285 -5.871 1.00 91.56 85 VAL A O 1
ATOM 709 N N . TYR A 1 86 ? 1.130 20.823 -4.632 1.00 93.38 86 TYR A N 1
ATOM 710 C CA . TYR A 1 86 ? 1.378 19.784 -3.635 1.00 93.38 86 TYR A CA 1
ATOM 711 C C . TYR A 1 86 ? 1.391 18.342 -4.193 1.00 93.38 86 TYR A C 1
ATOM 713 O O . TYR A 1 86 ? 2.195 17.554 -3.701 1.00 93.38 86 TYR A O 1
ATOM 721 N N . PRO A 1 87 ? 0.597 17.959 -5.219 1.00 94.62 87 PRO A N 1
ATOM 722 C CA . PRO A 1 87 ? 0.735 16.642 -5.846 1.00 94.62 87 PRO A CA 1
ATOM 723 C C . PRO A 1 87 ? 2.136 16.398 -6.422 1.00 94.62 87 PRO A C 1
ATOM 725 O O . PRO A 1 87 ? 2.662 15.302 -6.263 1.00 94.62 87 PRO A O 1
ATOM 728 N N . ASN A 1 88 ? 2.773 17.415 -7.014 1.00 91.81 88 ASN A N 1
ATOM 729 C CA . ASN A 1 88 ? 4.124 17.286 -7.571 1.00 91.81 88 ASN A CA 1
ATOM 730 C C . ASN A 1 88 ? 5.151 17.058 -6.458 1.00 91.81 88 ASN A C 1
ATOM 732 O O . ASN A 1 88 ? 5.993 16.172 -6.560 1.00 91.81 88 ASN A O 1
ATOM 736 N N . PHE A 1 89 ? 5.030 17.786 -5.347 1.00 93.06 89 PHE A N 1
ATOM 737 C CA . PHE A 1 89 ? 5.864 17.534 -4.172 1.00 93.06 89 PHE A CA 1
ATOM 738 C C . PHE A 1 89 ? 5.658 16.115 -3.623 1.00 93.06 89 PHE A C 1
ATOM 740 O O . PHE A 1 89 ? 6.620 15.378 -3.430 1.00 93.06 89 PHE A O 1
ATOM 747 N N . LEU A 1 90 ? 4.401 15.708 -3.410 1.00 94.25 90 LEU A N 1
ATOM 748 C CA . LEU A 1 90 ? 4.073 14.397 -2.849 1.00 94.25 90 LEU A CA 1
ATOM 749 C C . LEU A 1 90 ? 4.521 13.245 -3.762 1.00 94.25 90 LEU A C 1
ATOM 751 O O . LEU A 1 90 ? 4.875 12.183 -3.264 1.00 94.25 90 LEU A O 1
ATOM 755 N N . SER A 1 91 ? 4.550 13.465 -5.081 1.00 95.19 91 SER A N 1
ATOM 756 C CA . SER A 1 91 ? 5.047 12.482 -6.048 1.00 95.19 91 SER A CA 1
ATOM 757 C C . SER A 1 91 ? 6.542 12.193 -5.950 1.00 95.19 91 SER A C 1
ATOM 759 O O . SER A 1 91 ? 6.980 11.190 -6.497 1.00 95.19 91 SER A O 1
ATOM 761 N N . GLN A 1 92 ? 7.309 13.036 -5.256 1.00 94.44 92 GLN A N 1
ATOM 762 C CA . GLN A 1 92 ? 8.763 12.902 -5.110 1.00 94.44 92 GLN A CA 1
ATOM 763 C C . GLN A 1 92 ? 9.208 12.792 -3.646 1.00 94.44 92 GLN A C 1
ATOM 765 O O . GLN A 1 92 ? 10.358 12.463 -3.365 1.00 94.44 92 GLN A O 1
ATOM 770 N N . ASN A 1 93 ? 8.324 13.093 -2.689 1.00 93.75 93 ASN A N 1
ATOM 771 C CA . ASN A 1 93 ? 8.675 13.100 -1.277 1.00 93.75 93 ASN A CA 1
ATOM 772 C C . ASN A 1 93 ? 7.482 12.748 -0.370 1.00 93.75 93 ASN A C 1
ATOM 774 O O . ASN A 1 93 ? 6.476 13.462 -0.320 1.00 93.75 93 ASN A O 1
ATOM 778 N N . ALA A 1 94 ? 7.626 11.679 0.416 1.00 95.12 94 ALA A N 1
ATOM 779 C CA . ALA A 1 94 ? 6.629 11.212 1.376 1.00 95.12 94 ALA A CA 1
ATOM 780 C C . ALA A 1 94 ? 6.809 11.777 2.799 1.00 95.12 94 ALA A C 1
ATOM 782 O O . ALA A 1 94 ? 6.133 11.319 3.721 1.00 95.12 94 ALA A O 1
ATOM 783 N N . ILE A 1 95 ? 7.688 12.761 3.023 1.00 94.56 95 ILE A N 1
ATOM 784 C CA . ILE A 1 95 ? 8.018 13.260 4.371 1.00 94.56 95 ILE A CA 1
ATOM 785 C C . ILE A 1 95 ? 6.779 13.678 5.161 1.00 94.56 95 ILE A C 1
ATOM 787 O O . ILE A 1 95 ? 6.632 13.281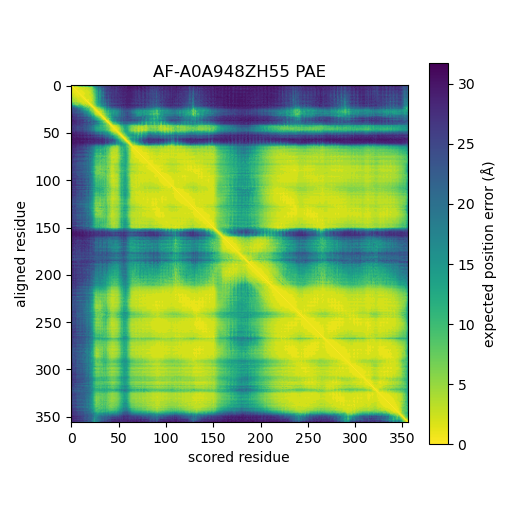 6.312 1.00 94.56 95 ILE A O 1
ATOM 791 N N . HIS A 1 96 ? 5.833 14.382 4.533 1.00 93.88 96 HIS A N 1
ATOM 792 C CA . HIS A 1 96 ? 4.603 14.790 5.210 1.00 93.88 96 HIS A CA 1
ATOM 793 C C . HIS A 1 96 ? 3.756 13.585 5.635 1.00 93.88 96 HIS A C 1
ATOM 795 O O . HIS A 1 96 ? 3.203 13.575 6.730 1.00 93.88 96 HIS A O 1
ATOM 801 N N . PHE A 1 97 ? 3.664 12.552 4.794 1.00 95.31 97 PHE A N 1
ATOM 802 C CA . PHE A 1 97 ? 2.945 11.325 5.137 1.00 95.31 97 PHE A CA 1
ATOM 803 C C . PHE A 1 97 ? 3.572 10.651 6.364 1.00 95.31 97 PHE A C 1
ATOM 805 O O . PHE A 1 97 ? 2.868 10.338 7.327 1.00 95.31 97 PHE A O 1
ATOM 812 N N . ASN A 1 98 ? 4.898 10.509 6.362 1.00 95.00 98 ASN A N 1
ATOM 813 C CA . ASN A 1 98 ? 5.642 9.899 7.460 1.00 95.00 98 ASN A CA 1
ATOM 814 C C . ASN A 1 98 ? 5.527 10.707 8.753 1.00 95.00 98 ASN A C 1
ATOM 816 O O . ASN A 1 98 ? 5.229 10.142 9.799 1.00 95.00 98 ASN A O 1
ATOM 820 N N . GLU A 1 99 ? 5.664 12.029 8.684 1.00 93.62 99 GLU A N 1
ATOM 821 C CA . GLU A 1 99 ? 5.485 12.913 9.835 1.00 93.62 99 GLU A CA 1
ATOM 822 C C . GLU A 1 99 ? 4.075 12.802 10.431 1.00 93.62 99 GLU A C 1
ATOM 824 O O . GLU A 1 99 ? 3.932 12.782 11.652 1.00 93.62 99 GLU A O 1
ATOM 829 N N . PHE A 1 100 ? 3.019 12.677 9.615 1.00 93.25 100 PHE A N 1
ATOM 830 C CA . PHE A 1 100 ? 1.671 12.443 10.149 1.00 93.25 100 PHE A CA 1
ATOM 831 C C . PHE A 1 100 ? 1.544 11.099 10.861 1.00 93.25 100 PHE A C 1
ATOM 833 O O . PHE A 1 100 ? 0.866 11.026 11.891 1.00 93.25 100 PHE A O 1
ATOM 840 N N . LEU A 1 101 ? 2.160 10.041 10.332 1.00 94.00 101 LEU A N 1
ATOM 841 C CA . LEU A 1 101 ? 2.164 8.733 10.981 1.00 94.00 101 LEU A CA 1
ATOM 842 C C . LEU A 1 101 ? 2.949 8.760 12.297 1.00 94.00 101 LEU A C 1
ATOM 844 O O . LEU A 1 101 ? 2.438 8.301 13.316 1.00 94.00 101 LEU A O 1
ATOM 848 N N . GLU A 1 102 ? 4.137 9.365 12.303 1.00 93.69 102 GLU A N 1
ATOM 849 C CA . GLU A 1 102 ? 4.947 9.561 13.509 1.00 93.69 102 GLU A CA 1
ATOM 850 C C . GLU A 1 102 ? 4.179 10.340 14.576 1.00 93.69 102 GLU A C 1
ATOM 852 O O . GLU A 1 102 ? 4.078 9.895 15.716 1.00 93.69 102 GLU A O 1
ATOM 857 N N . LEU A 1 103 ? 3.555 11.461 14.205 1.00 91.06 103 LEU A N 1
ATOM 858 C CA . LEU A 1 103 ? 2.744 12.255 15.126 1.00 91.06 103 LEU A CA 1
ATOM 859 C C . LEU A 1 103 ? 1.528 11.487 15.641 1.00 91.06 103 LEU A C 1
ATOM 861 O O . LEU A 1 103 ? 1.146 11.633 16.804 1.00 91.06 103 LEU A O 1
ATOM 865 N N . SER A 1 104 ? 0.920 10.655 14.797 1.00 91.00 104 SER A N 1
ATOM 866 C CA . SER A 1 104 ? -0.180 9.787 15.216 1.00 91.00 104 SER A CA 1
ATOM 867 C C . SER A 1 104 ? 0.287 8.778 16.261 1.00 91.00 104 SER A C 1
ATOM 869 O O . SER A 1 104 ? -0.419 8.544 17.251 1.00 91.00 104 SER A O 1
ATOM 871 N N . GLU A 1 105 ? 1.484 8.217 16.081 1.00 90.94 105 GLU A N 1
ATOM 872 C CA . GLU A 1 105 ? 2.116 7.302 17.027 1.00 90.94 105 GLU A CA 1
ATOM 873 C C . GLU A 1 105 ? 2.441 8.004 18.352 1.00 90.94 105 GLU A C 1
ATOM 875 O O . GLU A 1 105 ? 1.914 7.595 19.393 1.00 90.94 105 GLU A O 1
ATOM 880 N N . GLU A 1 106 ? 3.186 9.115 18.296 1.00 90.31 106 GLU A N 1
ATOM 881 C CA . GLU A 1 106 ? 3.599 9.952 19.434 1.00 90.31 106 GLU A CA 1
ATOM 882 C C . GLU A 1 106 ? 2.396 10.405 20.286 1.00 90.31 106 GLU A C 1
ATOM 884 O O . GLU A 1 106 ? 2.396 10.309 21.520 1.00 90.31 106 GLU A O 1
ATOM 889 N N . LEU A 1 107 ? 1.316 10.852 19.635 1.00 89.12 107 LEU A N 1
ATOM 890 C CA . LEU A 1 107 ? 0.101 11.313 20.310 1.00 89.12 107 LEU A CA 1
ATOM 891 C C . LEU A 1 107 ? -0.840 10.175 20.728 1.00 89.12 107 LEU A C 1
ATOM 893 O O . LEU A 1 107 ? -1.815 10.437 21.438 1.00 89.12 107 LEU A O 1
ATOM 897 N N . LYS A 1 108 ? -0.550 8.923 20.352 1.00 90.06 108 LYS A N 1
ATOM 898 C CA . LYS A 1 108 ? -1.417 7.753 20.575 1.00 90.06 108 LYS A CA 1
ATOM 899 C C . LYS A 1 108 ? -2.847 7.973 20.072 1.00 90.06 108 LYS A C 1
ATOM 901 O O . LYS A 1 108 ? -3.815 7.734 20.795 1.00 90.06 108 LYS A O 1
ATOM 906 N N . LEU A 1 109 ? -2.979 8.489 18.848 1.00 89.94 109 LEU A N 1
ATOM 907 C CA . LEU A 1 109 ? -4.286 8.769 18.251 1.00 89.94 109 LEU A CA 1
ATOM 908 C C . LEU A 1 109 ? -5.091 7.484 18.031 1.00 89.94 109 LEU A C 1
ATOM 910 O O . LEU A 1 109 ? -4.538 6.425 17.736 1.00 89.94 109 LEU A O 1
ATOM 914 N N . SER A 1 110 ? -6.416 7.586 18.129 1.00 90.56 110 SER A N 1
ATOM 915 C CA . SER A 1 110 ? -7.316 6.494 17.752 1.00 90.56 110 SER A CA 1
ATOM 916 C C . SER A 1 110 ? -7.347 6.288 16.230 1.00 90.56 110 SER A C 1
ATOM 918 O O . SER A 1 110 ? -6.801 7.083 15.463 1.00 90.56 110 SER A O 1
ATOM 920 N N . LEU A 1 111 ? -8.011 5.221 15.776 1.00 91.44 111 LEU A N 1
ATOM 921 C CA . LEU A 1 111 ? -8.072 4.870 14.354 1.00 91.44 111 LEU A CA 1
ATOM 922 C C . LEU A 1 111 ? -8.759 5.944 13.488 1.00 91.44 111 LEU A C 1
ATOM 924 O O . LEU A 1 111 ? -8.416 6.115 12.325 1.00 91.44 111 LEU A O 1
ATOM 928 N N . ASN A 1 112 ? -9.726 6.683 14.041 1.00 90.88 112 ASN A N 1
ATOM 929 C CA . ASN A 1 112 ? -10.540 7.643 13.284 1.00 90.88 112 ASN A CA 1
ATOM 930 C C . ASN A 1 112 ? -9.732 8.841 12.731 1.00 90.88 112 ASN A C 1
ATOM 932 O O . ASN A 1 112 ? -9.826 9.114 11.527 1.00 90.88 112 ASN A O 1
ATOM 936 N N . PRO A 1 113 ? -8.928 9.558 13.546 1.00 91.19 113 PRO A N 1
ATOM 937 C CA . PRO A 1 113 ? -8.007 10.576 13.038 1.00 91.19 113 PRO A CA 1
ATOM 938 C C . PRO A 1 113 ? -7.031 10.023 12.000 1.00 91.19 113 PRO A C 1
ATOM 940 O O . PRO A 1 113 ? -6.885 10.610 10.929 1.00 91.19 113 PRO A O 1
ATOM 943 N N . LEU A 1 114 ? -6.436 8.859 12.276 1.00 92.56 114 LEU A N 1
ATOM 944 C CA . LEU A 1 114 ? -5.469 8.233 11.379 1.00 92.56 114 LEU A CA 1
ATOM 945 C C . LEU A 1 114 ? -6.092 7.896 10.018 1.00 92.56 114 LEU A C 1
ATOM 947 O O . LEU A 1 114 ? -5.564 8.286 8.980 1.00 92.56 114 LEU A O 1
ATOM 951 N N . TYR A 1 115 ? -7.268 7.265 10.017 1.00 95.06 115 TYR A N 1
ATOM 952 C CA . TYR A 1 115 ? -8.046 6.988 8.810 1.00 95.06 115 TYR A CA 1
ATOM 953 C C . TYR A 1 115 ? -8.306 8.259 7.996 1.00 95.06 115 TYR A C 1
ATOM 955 O O . TYR A 1 115 ? -8.175 8.263 6.772 1.00 95.06 115 TYR A O 1
ATOM 963 N N . THR A 1 116 ? -8.656 9.359 8.666 1.00 93.31 116 THR A N 1
ATOM 964 C CA . THR A 1 116 ? -8.911 10.642 7.999 1.00 93.31 116 THR A CA 1
ATOM 965 C C . THR A 1 116 ? -7.652 11.170 7.315 1.00 93.31 116 THR A C 1
ATOM 967 O O . THR A 1 116 ? -7.729 11.602 6.165 1.00 93.31 116 THR A O 1
ATOM 970 N N . CYS A 1 117 ? -6.498 11.080 7.976 1.00 93.19 117 CYS A N 1
ATOM 971 C CA . CYS A 1 117 ? -5.213 11.487 7.414 1.00 93.19 117 CYS A CA 1
ATOM 972 C C . CYS A 1 117 ? -4.805 10.633 6.217 1.00 93.19 117 CYS A C 1
ATOM 974 O O . CYS A 1 117 ? -4.544 11.189 5.153 1.00 93.19 117 CYS A O 1
ATOM 976 N N . ILE A 1 118 ? -4.843 9.302 6.333 1.00 96.12 118 ILE A N 1
ATOM 977 C CA . ILE A 1 118 ? -4.546 8.417 5.196 1.00 96.12 118 ILE A CA 1
ATOM 978 C C . ILE A 1 118 ? -5.491 8.705 4.028 1.00 96.12 118 ILE A C 1
ATOM 980 O O . ILE A 1 118 ? -5.058 8.757 2.880 1.00 96.12 118 ILE A O 1
ATOM 984 N N . ARG A 1 119 ? -6.771 8.996 4.298 1.00 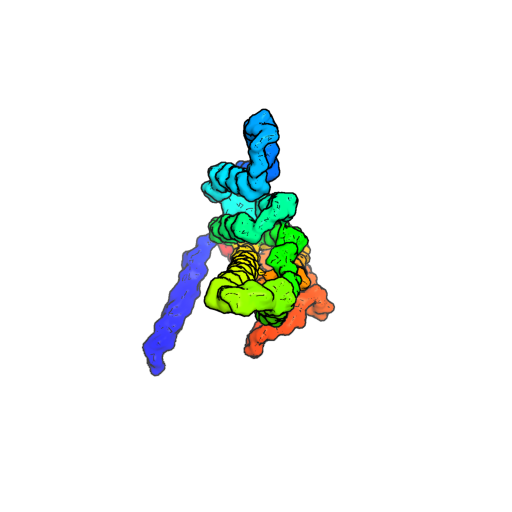97.12 119 ARG A N 1
ATOM 985 C CA . ARG A 1 119 ? -7.735 9.341 3.246 1.00 97.12 119 ARG A CA 1
ATOM 986 C C . ARG A 1 119 ? -7.356 10.627 2.509 1.00 97.12 119 ARG A C 1
ATOM 988 O O . ARG A 1 119 ? -7.597 10.717 1.307 1.00 97.12 119 ARG A O 1
ATOM 995 N N . LEU A 1 120 ? -6.789 11.617 3.200 1.00 96.06 120 LEU A N 1
ATOM 996 C CA . LEU A 1 120 ? -6.291 12.841 2.564 1.00 96.06 120 LEU A CA 1
ATOM 997 C C . LEU A 1 120 ? -5.132 12.520 1.615 1.00 96.06 120 LEU A C 1
ATOM 999 O O . LEU A 1 120 ? -5.196 12.885 0.443 1.00 96.06 120 LEU A O 1
ATOM 1003 N N . PHE A 1 121 ? -4.125 11.775 2.073 1.00 97.06 121 PHE A N 1
ATOM 1004 C CA . PHE A 1 121 ? -2.996 11.381 1.222 1.00 97.06 121 PHE A CA 1
ATOM 1005 C C . PHE A 1 121 ? -3.424 10.518 0.042 1.00 97.06 121 PHE A C 1
ATOM 1007 O O . PHE A 1 121 ? -3.015 10.786 -1.082 1.00 97.06 121 PHE A O 1
ATOM 1014 N N . TYR A 1 122 ? -4.328 9.568 0.263 1.00 97.94 122 TYR A N 1
ATOM 1015 C CA . TYR A 1 122 ? -4.933 8.775 -0.801 1.00 97.94 122 TYR A CA 1
ATOM 1016 C C . TYR A 1 122 ? -5.597 9.636 -1.872 1.00 97.94 122 TYR A C 1
ATOM 1018 O O . TYR A 1 122 ? -5.359 9.446 -3.064 1.00 97.94 122 TYR A O 1
ATOM 1026 N N . ASN A 1 123 ? -6.394 10.624 -1.468 1.00 97.00 123 ASN A N 1
ATOM 1027 C CA . ASN A 1 123 ? -7.025 11.529 -2.421 1.00 97.00 123 ASN A CA 1
ATOM 1028 C C . ASN A 1 123 ? -6.010 12.419 -3.146 1.00 97.00 123 ASN A C 1
ATOM 1030 O O . ASN A 1 123 ? -6.244 12.770 -4.299 1.00 97.00 123 ASN A O 1
ATOM 1034 N N . LYS A 1 124 ? -4.894 12.775 -2.503 1.00 96.69 124 LYS A N 1
ATOM 1035 C CA . LYS A 1 124 ? -3.869 13.615 -3.127 1.00 96.69 124 LYS A CA 1
ATOM 1036 C C . LYS A 1 124 ? -2.960 12.837 -4.076 1.00 96.69 124 LYS A C 1
ATOM 1038 O O . LYS A 1 124 ? -2.697 13.349 -5.156 1.00 96.69 124 LYS A O 1
ATOM 1043 N N . ILE A 1 125 ? -2.592 11.594 -3.753 1.00 97.19 125 ILE A N 1
ATOM 1044 C CA . ILE A 1 125 ? -1.859 10.693 -4.663 1.00 97.19 125 ILE A CA 1
ATOM 1045 C C . ILE A 1 125 ? -2.644 10.434 -5.951 1.00 97.19 125 ILE A C 1
ATOM 1047 O O . ILE A 1 125 ? -2.059 10.353 -7.026 1.00 97.19 125 ILE A O 1
ATOM 1051 N N . LYS A 1 126 ? -3.982 10.376 -5.895 1.00 96.88 126 LYS A N 1
ATOM 1052 C CA . LYS A 1 126 ? -4.801 10.294 -7.119 1.00 96.88 126 LYS A CA 1
ATOM 1053 C C . LYS A 1 126 ? -4.555 11.450 -8.087 1.00 96.88 126 LYS A C 1
ATOM 1055 O O . LYS A 1 126 ? -4.665 11.239 -9.290 1.00 96.88 126 LYS A O 1
ATOM 1060 N N . ALA A 1 127 ? -4.254 12.637 -7.560 1.00 95.69 127 ALA A N 1
ATOM 1061 C CA . ALA A 1 127 ? -3.968 13.829 -8.349 1.00 95.69 127 ALA A CA 1
ATOM 1062 C C . ALA A 1 127 ? -2.512 13.894 -8.843 1.00 95.69 127 ALA A C 1
ATOM 1064 O O . ALA A 1 127 ? -2.212 14.736 -9.680 1.00 95.69 127 ALA A O 1
ATOM 1065 N N . CYS A 1 128 ? -1.614 13.041 -8.342 1.00 95.56 128 CYS A N 1
ATOM 1066 C CA . CYS A 1 128 ? -0.269 12.891 -8.895 1.00 95.56 128 CYS A CA 1
ATOM 1067 C C . CYS A 1 128 ? -0.361 12.157 -10.236 1.00 95.56 128 CYS A C 1
ATOM 1069 O O . CYS A 1 128 ? -1.107 11.184 -10.345 1.00 95.56 128 CYS A O 1
ATOM 1071 N N . GLU A 1 129 ? 0.388 12.571 -11.252 1.00 94.19 129 GLU A N 1
ATOM 1072 C CA . GLU A 1 129 ? 0.429 11.850 -12.533 1.00 94.19 129 GLU A CA 1
ATOM 1073 C C . GLU A 1 129 ? 1.265 10.576 -12.403 1.00 94.19 129 GLU A C 1
ATOM 1075 O O . GLU A 1 129 ? 0.767 9.471 -12.633 1.00 94.19 129 GLU A O 1
ATOM 1080 N N . LEU A 1 130 ? 2.494 10.750 -11.922 1.00 95.19 130 LEU A N 1
ATOM 1081 C CA . LEU A 1 130 ? 3.449 9.704 -11.582 1.00 95.19 130 LEU A CA 1
ATOM 1082 C C . LEU A 1 130 ? 3.883 9.842 -10.125 1.00 95.19 130 LEU A C 1
ATOM 1084 O O . LEU A 1 130 ? 3.644 10.875 -9.503 1.00 95.19 130 LEU A O 1
ATOM 1088 N N . VAL A 1 131 ? 4.507 8.797 -9.593 1.00 96.81 131 VAL A N 1
ATOM 1089 C CA . VAL A 1 131 ? 5.125 8.770 -8.267 1.00 96.81 131 VAL A CA 1
ATOM 1090 C C . VAL A 1 131 ? 6.501 8.132 -8.400 1.00 96.81 131 VAL A C 1
ATOM 1092 O O . VAL A 1 131 ? 6.622 7.066 -8.988 1.00 96.81 131 VAL A O 1
ATOM 1095 N N . ASP A 1 132 ? 7.529 8.780 -7.875 1.00 96.31 132 ASP A N 1
ATOM 1096 C CA . ASP A 1 132 ? 8.889 8.251 -7.835 1.00 96.31 132 ASP A CA 1
ATOM 1097 C C . ASP A 1 132 ? 8.978 7.041 -6.886 1.00 96.31 132 ASP A C 1
ATOM 1099 O O . ASP A 1 132 ? 8.321 7.002 -5.839 1.00 96.31 132 ASP A O 1
ATOM 1103 N N . ASP A 1 133 ? 9.772 6.031 -7.235 1.00 96.75 133 ASP A N 1
ATOM 1104 C CA . ASP A 1 133 ? 9.892 4.802 -6.447 1.00 96.75 133 ASP A CA 1
ATOM 1105 C C . ASP A 1 133 ? 10.432 5.038 -5.033 1.00 96.75 133 ASP A C 1
ATOM 1107 O O . ASP A 1 133 ? 10.021 4.353 -4.085 1.00 96.75 133 ASP A O 1
ATOM 1111 N N . THR A 1 134 ? 11.244 6.081 -4.843 1.00 96.44 134 THR A N 1
ATOM 1112 C CA . THR A 1 134 ? 11.724 6.474 -3.516 1.00 96.44 134 THR A CA 1
ATOM 1113 C C . THR A 1 134 ? 10.586 6.899 -2.589 1.00 96.44 134 THR A C 1
ATOM 1115 O O . THR A 1 134 ? 10.672 6.654 -1.385 1.00 96.44 134 THR A O 1
ATOM 1118 N N . VAL A 1 135 ? 9.486 7.457 -3.108 1.00 97.06 135 VAL A N 1
ATOM 1119 C CA . VAL A 1 135 ? 8.310 7.842 -2.305 1.00 97.06 135 VAL A CA 1
ATOM 1120 C C . VAL A 1 135 ? 7.628 6.618 -1.731 1.00 97.06 135 VAL A C 1
ATOM 1122 O O . VAL A 1 135 ? 7.324 6.586 -0.537 1.00 97.06 135 VAL A O 1
ATOM 1125 N N . LEU A 1 136 ? 7.405 5.588 -2.548 1.00 97.88 136 LEU A N 1
ATOM 1126 C CA . LEU A 1 136 ? 6.776 4.369 -2.055 1.00 97.88 136 LEU A CA 1
ATOM 1127 C C . LEU A 1 136 ? 7.674 3.659 -1.039 1.00 97.88 136 LEU A C 1
ATOM 1129 O O . LEU A 1 136 ? 7.172 3.185 -0.025 1.00 97.88 136 LEU A O 1
ATOM 1133 N N . LEU A 1 137 ? 8.993 3.645 -1.246 1.00 97.88 137 LEU A N 1
ATOM 1134 C CA . LEU A 1 137 ? 9.933 3.117 -0.254 1.00 97.88 137 LEU A CA 1
ATOM 1135 C C . LEU A 1 137 ? 9.912 3.921 1.053 1.00 97.88 137 LEU A C 1
ATOM 1137 O O . LEU A 1 137 ? 9.889 3.335 2.137 1.00 97.88 137 LEU A O 1
ATOM 1141 N N . GLN A 1 138 ? 9.872 5.254 0.973 1.00 97.31 138 GLN A N 1
ATOM 1142 C CA . GLN A 1 138 ? 9.731 6.123 2.144 1.00 97.31 138 GLN A CA 1
ATOM 1143 C C . GLN A 1 138 ? 8.430 5.855 2.905 1.00 97.31 138 GLN A C 1
ATOM 1145 O O . GLN A 1 138 ? 8.434 5.982 4.126 1.00 97.31 138 GLN A O 1
ATOM 1150 N N . ILE A 1 139 ? 7.349 5.491 2.212 1.00 97.44 139 ILE A N 1
ATOM 1151 C CA . ILE A 1 139 ? 6.064 5.112 2.813 1.00 97.44 139 ILE A CA 1
ATOM 1152 C C . ILE A 1 139 ? 6.160 3.722 3.444 1.00 97.44 139 ILE A C 1
ATOM 1154 O O . ILE A 1 139 ? 5.867 3.565 4.625 1.00 97.44 139 ILE A O 1
ATOM 1158 N N . LEU A 1 140 ? 6.561 2.710 2.672 1.00 97.69 140 LEU A N 1
ATOM 1159 C CA . LEU A 1 140 ? 6.476 1.304 3.065 1.00 97.69 140 LEU A CA 1
ATOM 1160 C C . LEU A 1 140 ? 7.458 0.930 4.180 1.00 97.69 140 LEU A C 1
ATOM 1162 O O . LEU A 1 140 ? 7.103 0.142 5.050 1.00 97.69 140 LEU A O 1
ATOM 1166 N N . ASN A 1 141 ? 8.664 1.504 4.199 1.00 96.25 141 ASN A N 1
ATOM 1167 C CA . ASN A 1 141 ? 9.686 1.178 5.199 1.00 96.25 141 ASN A CA 1
ATOM 1168 C C . ASN A 1 141 ? 9.226 1.414 6.657 1.00 96.25 141 ASN A C 1
ATOM 1170 O O . ASN A 1 141 ? 9.367 0.507 7.484 1.00 96.25 141 ASN A O 1
ATOM 1174 N N . PRO A 1 142 ? 8.703 2.603 7.024 1.00 96.19 142 PRO A N 1
ATOM 1175 C CA . PRO A 1 142 ? 8.236 2.865 8.382 1.00 96.19 142 PRO A CA 1
ATOM 1176 C C . PRO A 1 142 ? 6.807 2.374 8.643 1.00 96.19 142 PRO A C 1
ATOM 1178 O O . PRO A 1 142 ? 6.431 2.265 9.813 1.00 96.19 142 PRO A O 1
ATOM 1181 N N . LEU A 1 143 ? 6.014 2.096 7.597 1.00 96.06 143 LEU A N 1
ATOM 1182 C CA . LEU A 1 143 ? 4.583 1.820 7.725 1.00 96.06 143 LEU A CA 1
ATOM 1183 C C . LEU A 1 143 ? 4.276 0.688 8.715 1.00 96.06 143 LEU A C 1
ATOM 1185 O O . LEU A 1 143 ? 3.489 0.969 9.619 1.00 96.06 143 LEU A O 1
ATOM 1189 N N . PRO A 1 144 ? 4.905 -0.511 8.649 1.00 95.44 144 PRO A N 1
ATOM 1190 C CA . PRO A 1 144 ? 4.588 -1.594 9.573 1.00 95.44 144 PRO A CA 1
ATOM 1191 C C . PRO A 1 144 ? 4.661 -1.163 11.036 1.00 95.44 144 PRO A C 1
ATOM 1193 O O . PRO A 1 144 ? 3.670 -1.213 11.759 1.00 95.44 144 PRO A O 1
ATOM 1196 N N . ARG A 1 145 ? 5.802 -0.588 11.426 1.00 95.06 145 ARG A N 1
ATOM 1197 C CA . ARG A 1 145 ? 6.056 -0.115 12.791 1.00 95.06 145 ARG A CA 1
ATOM 1198 C C . ARG A 1 145 ? 5.058 0.954 13.246 1.00 95.06 145 ARG A C 1
ATOM 1200 O O . ARG A 1 145 ? 4.719 1.003 14.422 1.00 95.06 145 ARG A O 1
ATOM 1207 N N . LEU A 1 146 ? 4.642 1.848 12.348 1.00 95.00 146 LEU A N 1
ATOM 1208 C CA . LEU A 1 146 ? 3.791 2.990 12.699 1.00 95.00 146 LEU A CA 1
ATOM 1209 C C . LEU A 1 146 ? 2.294 2.649 12.751 1.00 95.00 146 LEU A C 1
ATOM 1211 O O . LEU A 1 146 ? 1.521 3.440 13.294 1.00 95.00 146 LEU A O 1
ATOM 1215 N N . VAL A 1 147 ? 1.863 1.510 12.194 1.00 94.56 147 VAL A N 1
ATOM 1216 C CA . VAL A 1 147 ? 0.434 1.144 12.154 1.00 94.56 147 VAL A CA 1
ATOM 1217 C C . VAL A 1 147 ? 0.095 -0.202 12.795 1.00 94.56 147 VAL A C 1
ATOM 1219 O O . VAL A 1 147 ? -1.079 -0.447 13.065 1.00 94.56 147 VAL A O 1
ATOM 1222 N N . GLU A 1 148 ? 1.077 -1.050 13.100 1.00 93.12 148 GLU A N 1
ATOM 1223 C CA . GLU A 1 148 ? 0.881 -2.395 13.666 1.00 93.12 148 GLU A CA 1
ATOM 1224 C C . GLU A 1 148 ? -0.033 -2.415 14.902 1.00 93.12 148 GLU A C 1
ATOM 1226 O O . GLU A 1 148 ? -0.945 -3.240 14.979 1.00 93.12 148 GLU A O 1
ATOM 1231 N N . ARG A 1 149 ? 0.105 -1.441 15.815 1.00 91.94 149 ARG A N 1
ATOM 1232 C CA . ARG A 1 149 ? -0.705 -1.352 17.049 1.00 91.94 149 ARG A CA 1
ATOM 1233 C C . ARG A 1 149 ? -2.220 -1.330 16.817 1.00 91.94 149 ARG A C 1
ATOM 1235 O O . ARG A 1 149 ? -3.003 -1.581 17.731 1.00 91.94 149 ARG A O 1
ATOM 1242 N N . TYR A 1 150 ? -2.650 -0.947 15.617 1.00 91.19 150 TYR A N 1
ATOM 1243 C CA . TYR A 1 150 ? -4.060 -0.881 15.244 1.00 91.19 150 TYR A CA 1
ATOM 1244 C C . TYR A 1 150 ? -4.608 -2.216 14.735 1.00 91.19 150 TYR A C 1
ATOM 1246 O O . TYR A 1 150 ? -5.827 -2.379 14.647 1.00 91.19 150 TYR A O 1
ATOM 1254 N N . PHE A 1 151 ? -3.723 -3.163 14.419 1.00 90.75 151 PHE A N 1
ATOM 1255 C CA . PHE A 1 151 ? -4.066 -4.475 13.888 1.00 90.75 151 PHE A CA 1
ATOM 1256 C C . PHE A 1 151 ? -3.876 -5.618 14.890 1.00 90.75 151 PHE A C 1
ATOM 1258 O O . PHE A 1 151 ? -4.360 -6.717 14.623 1.00 90.75 151 PHE A O 1
ATOM 1265 N N . GLU A 1 152 ? -3.301 -5.359 16.066 1.00 83.62 152 GLU A N 1
ATOM 1266 C CA . GLU A 1 152 ? -3.202 -6.338 17.153 1.00 83.62 152 GLU A CA 1
ATOM 1267 C C . GLU A 1 152 ? -4.574 -6.945 17.509 1.00 83.62 152 GLU A C 1
ATOM 1269 O O . GLU A 1 152 ? -5.552 -6.245 17.799 1.00 83.62 152 GLU A O 1
ATOM 1274 N N . GLU A 1 153 ? -4.662 -8.276 17.479 1.00 70.19 153 GLU A N 1
ATOM 1275 C CA . GLU A 1 153 ? -5.857 -9.010 17.891 1.00 70.19 153 GLU A CA 1
ATOM 1276 C C . GLU A 1 153 ? -6.028 -8.919 19.413 1.00 70.19 153 GLU A C 1
ATOM 1278 O O . GLU A 1 153 ? -5.263 -9.491 20.192 1.00 70.19 153 GLU A O 1
ATOM 1283 N N . LYS A 1 154 ? -7.079 -8.231 19.866 1.00 64.06 154 LYS A N 1
ATOM 1284 C CA . LYS A 1 154 ? -7.532 -8.350 21.255 1.00 64.06 154 LYS A CA 1
ATOM 1285 C C . LYS A 1 154 ? -8.385 -9.613 21.368 1.00 64.06 154 LYS A C 1
A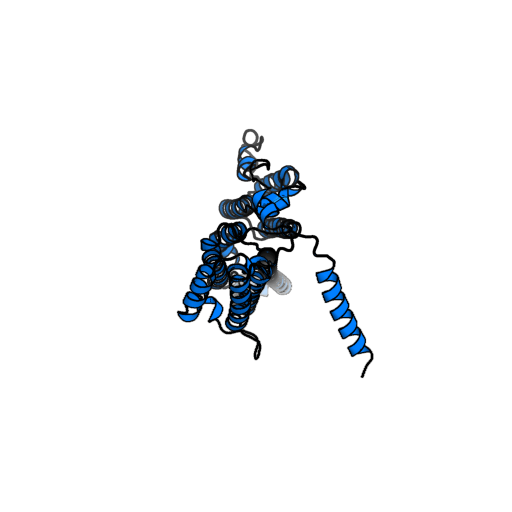TOM 1287 O O . LYS A 1 154 ? -9.441 -9.683 20.748 1.00 64.06 154 LYS A O 1
ATOM 1292 N N . ASN A 1 155 ? -7.937 -10.582 22.171 1.00 53.75 155 ASN A N 1
ATOM 1293 C CA . ASN A 1 155 ? -8.552 -11.896 22.459 1.00 53.75 155 ASN A CA 1
ATOM 1294 C C . ASN A 1 155 ? -9.988 -11.850 23.056 1.00 53.75 155 ASN A C 1
ATOM 1296 O O . ASN A 1 155 ? -10.256 -12.483 24.076 1.00 53.75 155 ASN A O 1
ATOM 1300 N N . ASN A 1 156 ? -10.941 -11.119 22.473 1.00 54.09 156 ASN A N 1
ATOM 1301 C CA . ASN A 1 156 ? -12.172 -10.741 23.180 1.00 54.09 156 ASN A CA 1
ATOM 1302 C C . ASN A 1 156 ? -13.475 -11.371 22.662 1.00 54.09 156 ASN A C 1
ATOM 1304 O O . ASN A 1 156 ? -14.494 -11.272 23.343 1.00 54.09 156 ASN A O 1
ATOM 1308 N N . GLU A 1 157 ? -13.500 -12.062 21.522 1.00 54.31 157 GLU A N 1
ATOM 1309 C CA . GLU A 1 157 ? -14.794 -12.324 20.864 1.00 54.31 157 GLU A CA 1
ATOM 1310 C C . GLU A 1 157 ? -15.531 -13.604 21.296 1.00 54.31 157 GLU A C 1
ATOM 1312 O O . GLU A 1 157 ? -16.757 -13.651 21.228 1.00 54.31 157 GLU A O 1
ATOM 1317 N N . LYS A 1 158 ? -14.855 -14.625 21.839 1.00 53.91 158 LYS A N 1
ATOM 1318 C CA . LYS A 1 158 ? -15.531 -15.863 22.312 1.00 53.91 158 LYS A CA 1
ATOM 1319 C C . LYS A 1 158 ? -15.892 -15.866 23.802 1.00 53.91 158 LYS A C 1
ATOM 1321 O O . LYS A 1 158 ? -16.456 -16.835 24.311 1.00 53.91 158 LYS A O 1
ATOM 1326 N N . ILE A 1 159 ? -15.572 -14.787 24.507 1.00 57.22 159 ILE A N 1
ATOM 1327 C CA . ILE A 1 159 ? -15.660 -14.686 25.967 1.00 57.22 159 ILE A CA 1
ATOM 1328 C C . ILE A 1 159 ? -17.018 -14.089 26.404 1.00 57.22 159 ILE A C 1
ATOM 1330 O O . ILE A 1 159 ? -17.543 -14.485 27.442 1.00 57.22 159 ILE A O 1
ATOM 1334 N N . SER A 1 160 ? -17.675 -13.253 25.593 1.00 65.94 160 SER A N 1
ATOM 1335 C CA . SER A 1 160 ? -18.811 -12.419 26.035 1.00 65.94 160 SER A CA 1
ATOM 1336 C C . SER A 1 160 ? -20.072 -13.188 26.463 1.00 65.94 160 SER A C 1
ATOM 1338 O O . SER A 1 160 ? -20.553 -12.991 27.574 1.00 65.94 160 SER A O 1
ATOM 1340 N N . LEU A 1 161 ? -20.595 -14.126 25.662 1.00 71.06 161 LEU A N 1
ATOM 1341 C CA . LEU A 1 161 ? -21.854 -14.823 25.999 1.00 71.06 161 LEU A CA 1
ATOM 1342 C C . LEU A 1 161 ? -21.726 -15.745 27.219 1.00 71.06 161 LEU A C 1
ATOM 1344 O O . LEU A 1 161 ? -22.631 -15.826 28.052 1.00 71.06 161 LEU A O 1
ATOM 1348 N N . LYS A 1 162 ? -20.586 -16.432 27.348 1.00 77.75 162 LYS A N 1
ATOM 1349 C CA . LYS A 1 162 ? -20.304 -17.292 28.505 1.00 77.75 162 LYS A CA 1
ATOM 1350 C C . LYS A 1 162 ? -20.144 -16.459 29.779 1.00 77.75 162 LYS A C 1
ATOM 1352 O O . LYS A 1 162 ? -20.586 -16.891 30.843 1.00 77.75 162 LYS A O 1
ATOM 1357 N N . TYR A 1 163 ? -19.535 -15.280 29.672 1.00 76.38 163 TYR A N 1
ATOM 1358 C CA . TYR A 1 163 ? -19.391 -14.353 30.790 1.00 76.38 163 TYR A CA 1
ATOM 1359 C C . TYR A 1 163 ? -20.718 -13.707 31.168 1.00 76.38 163 TYR A C 1
ATOM 1361 O O . TYR A 1 163 ? -21.046 -13.720 32.348 1.00 76.38 163 TYR A O 1
ATOM 1369 N N . LEU A 1 164 ? -21.520 -13.259 30.199 1.00 82.88 164 LEU A N 1
ATOM 1370 C CA . LEU A 1 164 ? -22.862 -12.730 30.437 1.00 82.88 164 LEU A CA 1
ATOM 1371 C C . LEU A 1 164 ? -23.715 -13.743 31.206 1.00 82.88 164 LEU A C 1
ATOM 1373 O O . LEU A 1 164 ? -24.273 -13.406 32.248 1.00 82.88 164 LEU A O 1
ATOM 1377 N N . LYS A 1 165 ? -23.746 -15.007 30.756 1.00 85.75 165 LYS A N 1
ATOM 1378 C CA . LYS A 1 165 ? -24.464 -16.081 31.457 1.00 85.75 165 LYS A CA 1
ATOM 1379 C C . LYS A 1 165 ? -23.981 -16.231 32.903 1.00 85.75 165 LYS A C 1
ATOM 1381 O O . LYS A 1 165 ? -24.794 -16.231 33.821 1.00 85.75 165 LYS A O 1
ATOM 1386 N N . LYS A 1 166 ? -22.664 -16.297 33.113 1.00 87.81 166 LYS A N 1
ATOM 1387 C CA . LYS A 1 166 ? -22.066 -16.448 34.448 1.00 87.81 166 LYS A CA 1
ATOM 1388 C C . LYS A 1 166 ? -22.315 -15.231 35.349 1.00 87.81 166 LYS A C 1
ATOM 1390 O O . LYS A 1 166 ? -22.480 -15.396 36.554 1.00 87.81 166 LYS A O 1
ATOM 1395 N N . SER A 1 167 ? -22.326 -14.024 34.790 1.00 85.50 167 SER A N 1
ATOM 1396 C CA . SER A 1 167 ? -22.625 -12.786 35.514 1.00 85.50 167 SER A CA 1
ATOM 1397 C C . SER A 1 167 ? -24.089 -12.742 35.937 1.00 85.50 167 SER A C 1
ATOM 1399 O O . SER A 1 167 ? -24.356 -12.500 37.108 1.00 85.50 167 SER A O 1
ATOM 1401 N N . ILE A 1 168 ? -25.023 -13.080 35.040 1.00 90.00 168 ILE A N 1
ATOM 1402 C CA . ILE A 1 168 ? -26.453 -13.187 35.370 1.00 90.00 168 ILE A CA 1
ATOM 1403 C C . ILE A 1 168 ? -26.677 -14.245 36.459 1.00 90.00 168 ILE A C 1
ATOM 1405 O O . ILE A 1 168 ? -27.339 -13.962 37.455 1.00 90.00 168 ILE A O 1
ATOM 1409 N N . GLU A 1 169 ? -26.089 -15.439 36.315 1.00 91.50 169 GLU A N 1
ATOM 1410 C CA . GLU A 1 169 ? -26.189 -16.515 37.313 1.00 91.50 169 GLU A CA 1
ATOM 1411 C C . GLU A 1 169 ? -25.693 -16.064 38.692 1.00 91.50 169 GLU A C 1
ATOM 1413 O O . GLU A 1 169 ? -26.366 -16.292 39.696 1.00 91.50 169 GLU A O 1
ATOM 1418 N N . LYS A 1 170 ? -24.544 -15.380 38.749 1.00 91.38 170 LYS A N 1
ATOM 1419 C CA . LYS A 1 170 ? -24.002 -14.833 39.998 1.00 91.38 170 LYS A CA 1
ATOM 1420 C C . LYS A 1 170 ? -24.903 -13.771 40.614 1.00 91.38 170 LYS A C 1
ATOM 1422 O O . LYS A 1 170 ? -25.079 -13.792 41.825 1.00 91.38 170 LYS A O 1
ATOM 1427 N N . THR A 1 171 ? -25.464 -12.865 39.815 1.00 90.25 171 THR A N 1
ATOM 1428 C CA . THR A 1 171 ? -26.369 -11.817 40.310 1.00 90.25 171 THR A CA 1
ATOM 1429 C C . THR A 1 171 ? -27.642 -12.420 40.896 1.00 90.25 171 THR A C 1
ATOM 1431 O O . THR A 1 171 ? -28.041 -12.041 41.994 1.00 90.25 171 THR A O 1
ATOM 1434 N N . ILE A 1 172 ? -28.232 -13.410 40.216 1.00 90.44 172 ILE A N 1
ATOM 1435 C CA . ILE A 1 172 ? -29.393 -14.153 40.726 1.00 90.44 172 ILE A CA 1
ATOM 1436 C C . ILE A 1 172 ? -29.031 -14.837 42.048 1.00 90.44 172 ILE A C 1
ATOM 1438 O O . ILE A 1 172 ? -29.709 -14.626 43.050 1.00 90.44 172 ILE A O 1
ATOM 1442 N N . LEU A 1 173 ? -27.942 -15.613 42.073 1.00 91.12 173 LEU A N 1
ATOM 1443 C CA . LEU A 1 173 ? -27.495 -16.320 43.275 1.00 91.12 173 LEU A CA 1
ATOM 1444 C C . LEU A 1 173 ? -27.239 -15.365 44.441 1.00 91.12 173 LEU A C 1
ATOM 1446 O O . LEU A 1 173 ? -27.700 -15.628 45.545 1.00 91.12 173 LEU A O 1
ATOM 1450 N N . PHE A 1 174 ? -26.546 -14.254 44.204 1.00 91.00 174 PHE A N 1
ATOM 1451 C CA . PHE A 1 174 ? -26.250 -13.254 45.225 1.00 91.00 174 PHE A CA 1
ATOM 1452 C C . PHE A 1 174 ? -27.529 -12.643 45.807 1.00 91.00 174 PHE A C 1
ATOM 1454 O O . PHE A 1 174 ? -27.711 -12.656 47.022 1.00 91.00 174 PHE A O 1
ATOM 1461 N N . LYS A 1 175 ? -28.460 -12.191 44.956 1.00 87.62 175 LYS A N 1
ATOM 1462 C CA . LYS A 1 175 ? -29.731 -11.603 45.406 1.00 87.62 175 LYS A CA 1
ATOM 1463 C C . LYS A 1 175 ? -30.581 -12.590 46.197 1.00 87.62 175 LYS A C 1
ATOM 1465 O O . LYS A 1 175 ? -31.115 -12.225 47.236 1.00 87.62 175 LYS A O 1
ATOM 1470 N N . PHE A 1 176 ? -30.675 -13.842 45.760 1.00 87.50 176 PHE A N 1
ATOM 1471 C CA . PHE A 1 176 ? -31.422 -14.851 46.512 1.00 87.50 176 PHE A CA 1
ATOM 1472 C C . PHE A 1 176 ? -30.716 -15.302 47.797 1.00 87.50 176 PHE A C 1
ATOM 1474 O O . PHE A 1 176 ? -31.390 -15.776 48.702 1.00 87.50 176 PHE A O 1
ATOM 1481 N N . SER A 1 177 ? -29.393 -15.159 47.900 1.00 87.81 177 SER A N 1
ATOM 1482 C CA . SER A 1 177 ? -28.638 -15.572 49.093 1.00 87.81 177 SER A CA 1
ATOM 1483 C C . SER A 1 177 ? -28.639 -14.492 50.180 1.00 87.81 177 SER A C 1
ATOM 1485 O O . SER A 1 177 ? -28.874 -14.800 51.343 1.00 87.81 177 SER A O 1
ATOM 1487 N N . GLU A 1 178 ? -28.424 -13.229 49.804 1.00 86.56 178 GLU A N 1
ATOM 1488 C CA . GLU A 1 178 ? -28.281 -12.106 50.747 1.00 86.56 178 GLU A CA 1
ATOM 1489 C C . GLU A 1 178 ? -29.610 -11.390 51.040 1.00 86.56 178 GLU A C 1
ATOM 1491 O O . GLU A 1 178 ? -29.792 -10.835 52.120 1.00 86.56 178 GLU A O 1
ATOM 1496 N N . HIS A 1 179 ? -30.565 -11.431 50.105 1.00 85.81 179 HIS A N 1
ATOM 1497 C CA . HIS A 1 179 ? -31.820 -10.668 50.167 1.00 85.81 179 HIS A CA 1
ATOM 1498 C C . HIS A 1 179 ? -33.069 -11.566 50.143 1.00 85.81 179 HIS A C 1
ATOM 1500 O O . HIS A 1 179 ? -34.148 -11.161 49.710 1.00 85.81 179 HIS A O 1
ATOM 1506 N N . LEU A 1 180 ? -32.951 -12.810 50.624 1.00 84.31 180 LEU A N 1
ATOM 1507 C CA . LEU A 1 180 ? -34.066 -13.767 50.652 1.00 84.31 180 LEU A CA 1
ATOM 1508 C C . LEU A 1 180 ? -35.261 -13.254 51.478 1.00 84.31 180 LEU A C 1
ATOM 1510 O O . LEU A 1 180 ? -36.416 -13.481 51.118 1.00 84.31 180 LEU A O 1
ATOM 1514 N N . ASN A 1 181 ? -34.985 -12.554 52.579 1.00 83.56 181 ASN A N 1
ATOM 1515 C CA . ASN A 1 181 ? -36.019 -11.996 53.453 1.00 83.56 181 ASN A CA 1
ATOM 1516 C C . ASN A 1 181 ? -36.834 -10.906 52.736 1.00 83.56 181 ASN A C 1
ATOM 1518 O O . ASN A 1 181 ? -38.045 -10.822 52.933 1.00 83.56 181 ASN A O 1
ATOM 1522 N N . ASP A 1 182 ? -36.196 -10.139 51.848 1.00 81.31 182 ASP A N 1
ATOM 1523 C CA . ASP A 1 182 ? -36.847 -9.094 51.051 1.00 81.31 182 ASP A CA 1
ATOM 1524 C C . ASP A 1 182 ? -37.810 -9.717 50.028 1.00 81.31 182 ASP A C 1
ATOM 1526 O O . ASP A 1 182 ? -38.923 -9.230 49.823 1.00 81.31 182 ASP A O 1
ATOM 1530 N N . PHE A 1 183 ? -37.436 -10.866 49.454 1.00 83.31 183 PHE A N 1
ATOM 1531 C CA . PHE A 1 183 ? -38.321 -11.649 48.591 1.00 83.31 183 PHE A CA 1
ATOM 1532 C C . PHE A 1 183 ? -39.541 -12.208 49.342 1.00 83.31 183 PHE A C 1
ATOM 1534 O O . PHE A 1 183 ? -40.647 -12.211 48.798 1.00 83.31 183 PHE A O 1
ATOM 1541 N N . GLN A 1 184 ? -39.362 -12.668 50.585 1.00 83.44 184 GLN A N 1
ATOM 1542 C CA . GLN A 1 184 ? -40.463 -13.164 51.420 1.00 83.44 184 GLN A CA 1
ATOM 1543 C C . GLN A 1 184 ? -41.415 -12.044 51.858 1.00 83.44 184 GLN A C 1
ATOM 1545 O O . GLN A 1 184 ? -42.618 -12.279 51.969 1.00 83.44 184 GLN A O 1
ATOM 1550 N N . ALA A 1 185 ? -40.889 -10.839 52.092 1.00 85.19 185 ALA A N 1
ATOM 1551 C CA . ALA A 1 185 ? -41.671 -9.683 52.510 1.00 85.19 185 ALA A CA 1
ATOM 1552 C C . ALA A 1 185 ? -42.450 -9.040 51.350 1.00 85.19 185 ALA A C 1
ATOM 1554 O O . ALA A 1 185 ? -43.629 -8.726 51.512 1.00 85.19 185 ALA A O 1
ATOM 1555 N N . ASN A 1 186 ? -41.814 -8.840 50.188 1.00 88.38 186 ASN A N 1
ATOM 1556 C CA . ASN A 1 186 ? -42.439 -8.173 49.044 1.00 88.38 186 ASN A CA 1
ATOM 1557 C C . ASN A 1 186 ? -41.899 -8.702 47.700 1.00 88.38 186 A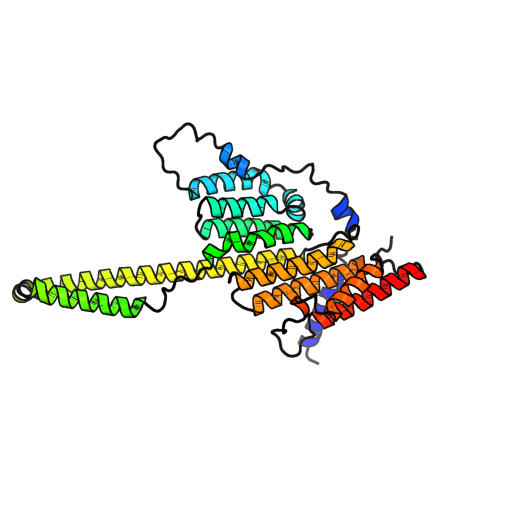SN A C 1
ATOM 1559 O O . ASN A 1 186 ? -41.094 -8.071 47.011 1.00 88.38 186 ASN A O 1
ATOM 1563 N N . SER A 1 187 ? -42.368 -9.887 47.304 1.00 86.69 187 SER A N 1
ATOM 1564 C CA . SER A 1 187 ? -41.862 -10.636 46.143 1.00 86.69 187 SER A CA 1
ATOM 1565 C C . SER A 1 187 ? -41.899 -9.862 44.819 1.00 86.69 187 SER A C 1
ATOM 1567 O O . SER A 1 187 ? -40.964 -9.957 44.026 1.00 86.69 187 SER A O 1
ATOM 1569 N N . ASN A 1 188 ? -42.943 -9.066 44.574 1.00 88.06 188 ASN A N 1
ATOM 1570 C CA . ASN A 1 188 ? -43.085 -8.297 43.333 1.00 88.06 188 ASN A CA 1
ATOM 1571 C C . ASN A 1 188 ? -42.011 -7.211 43.191 1.00 88.06 188 ASN A C 1
ATOM 1573 O O . ASN A 1 188 ? -41.489 -6.991 42.097 1.00 88.06 188 ASN A O 1
ATOM 1577 N N . GLU A 1 189 ? -41.683 -6.534 44.291 1.00 87.69 189 GLU A N 1
ATOM 1578 C CA . GLU A 1 189 ? -40.676 -5.473 44.313 1.00 87.69 189 GLU A CA 1
ATOM 1579 C C . GLU A 1 189 ? -39.276 -6.063 44.133 1.00 87.69 189 GLU A C 1
ATOM 1581 O O . GLU A 1 189 ? -38.547 -5.638 43.237 1.00 87.69 189 GLU A O 1
ATOM 1586 N N . PHE A 1 190 ? -38.969 -7.144 44.857 1.00 91.50 190 PHE A N 1
ATOM 1587 C CA . PHE A 1 190 ? -37.722 -7.893 44.698 1.00 91.50 190 PHE A CA 1
ATOM 1588 C C . PHE A 1 190 ? -37.501 -8.369 43.252 1.00 91.50 190 PHE A C 1
ATOM 1590 O O . PHE A 1 190 ? -36.432 -8.162 42.675 1.00 91.50 190 PHE A O 1
ATOM 1597 N N . ILE A 1 191 ? -38.512 -8.994 42.632 1.00 89.25 191 ILE A N 1
ATOM 1598 C CA . ILE A 1 191 ? -38.407 -9.494 41.252 1.00 89.25 191 ILE A CA 1
ATOM 1599 C C . ILE A 1 191 ? -38.241 -8.337 40.258 1.00 89.25 191 ILE A C 1
ATOM 1601 O O . ILE A 1 191 ? -37.466 -8.455 39.308 1.00 89.25 191 ILE A O 1
ATOM 1605 N N . SER A 1 192 ? -38.920 -7.209 40.482 1.00 90.25 192 SER A N 1
ATOM 1606 C CA . SER A 1 192 ? -38.764 -5.993 39.676 1.00 90.25 192 SER A CA 1
ATOM 1607 C C . SER A 1 192 ? -37.339 -5.431 39.753 1.00 90.25 192 SER A C 1
ATOM 1609 O O . SER A 1 192 ? -36.759 -5.085 38.722 1.00 90.25 192 SER A O 1
ATOM 1611 N N . GLU A 1 193 ? -36.731 -5.386 40.939 1.00 88.69 193 GLU A N 1
ATOM 1612 C CA . GLU A 1 193 ? -35.346 -4.934 41.114 1.00 88.69 193 GLU A CA 1
ATOM 1613 C C . GLU A 1 193 ? -34.326 -5.888 40.491 1.00 88.69 193 GLU A C 1
ATOM 1615 O O . GLU A 1 193 ? -33.456 -5.448 39.737 1.00 88.69 193 GLU A O 1
ATOM 1620 N N . LEU A 1 194 ? -34.471 -7.196 40.722 1.00 89.06 194 LEU A N 1
ATOM 1621 C CA . LEU A 1 194 ? -33.619 -8.208 40.098 1.00 89.06 194 LEU A CA 1
ATOM 1622 C C . LEU A 1 194 ? -33.703 -8.132 38.565 1.00 89.06 194 LEU A C 1
ATOM 1624 O O . LEU A 1 194 ? -32.682 -8.179 37.878 1.00 89.06 194 LEU A O 1
ATOM 1628 N N . ALA A 1 195 ? -34.908 -7.958 38.014 1.00 90.06 195 ALA A N 1
ATOM 1629 C CA . ALA A 1 195 ? -35.104 -7.788 36.578 1.00 90.06 195 ALA A CA 1
ATOM 1630 C C . ALA A 1 195 ? -34.428 -6.514 36.046 1.00 90.06 195 ALA A C 1
ATOM 1632 O O . ALA A 1 195 ? -33.836 -6.548 34.963 1.00 90.06 195 ALA A O 1
ATOM 1633 N N . LYS A 1 196 ? -34.465 -5.402 36.796 1.00 91.94 196 LYS A N 1
ATOM 1634 C CA . LYS A 1 196 ? -33.749 -4.165 36.437 1.00 91.94 196 LYS A CA 1
ATOM 1635 C C . LYS A 1 196 ? -32.235 -4.376 36.418 1.00 91.94 196 LYS A C 1
ATOM 1637 O O . LYS A 1 196 ? -31.599 -3.983 35.442 1.00 91.94 196 LYS A O 1
ATOM 1642 N N . GLU A 1 197 ? -31.668 -5.026 37.431 1.00 90.19 197 GLU A N 1
ATOM 1643 C CA . GLU A 1 197 ? -30.226 -5.301 37.497 1.00 90.19 197 GLU A CA 1
ATOM 1644 C C . GLU A 1 197 ? -29.764 -6.220 36.360 1.00 90.19 197 GLU A C 1
ATOM 1646 O O . GLU A 1 197 ? -28.798 -5.905 35.660 1.00 90.19 197 GLU A O 1
ATOM 1651 N N . ILE A 1 198 ? -30.492 -7.312 36.098 1.00 90.94 198 ILE A N 1
ATOM 1652 C CA . ILE A 1 198 ? -30.205 -8.211 34.969 1.00 90.94 198 ILE A CA 1
ATOM 1653 C C . ILE A 1 198 ? -30.317 -7.457 33.637 1.00 90.94 198 ILE A C 1
ATOM 1655 O O . ILE A 1 198 ? -29.457 -7.610 32.764 1.00 90.94 198 ILE A O 1
ATOM 1659 N N . SER A 1 199 ? -31.343 -6.614 33.475 1.00 88.69 199 SER A N 1
ATOM 1660 C CA . SER A 1 199 ? -31.517 -5.773 32.284 1.00 88.69 199 SER A CA 1
ATOM 1661 C C . SER A 1 199 ? -30.335 -4.821 32.095 1.00 88.69 199 SER A C 1
ATOM 1663 O O . SER A 1 199 ? -29.848 -4.661 30.977 1.00 88.69 199 SER A O 1
ATOM 1665 N N . GLN A 1 200 ? -29.817 -4.234 33.175 1.00 89.31 200 GLN A N 1
ATOM 1666 C CA . GLN A 1 200 ? -28.678 -3.321 33.125 1.00 89.31 200 GLN A CA 1
ATOM 1667 C C . GLN A 1 200 ? -27.367 -4.037 32.775 1.00 89.31 200 GLN A C 1
ATOM 1669 O O . GLN A 1 200 ? -26.633 -3.556 31.914 1.00 89.31 200 GLN A O 1
ATOM 1674 N N . ILE A 1 201 ? -27.104 -5.214 33.356 1.00 87.06 201 ILE A N 1
ATOM 1675 C CA . ILE A 1 201 ? -25.957 -6.067 32.989 1.00 87.06 201 ILE A CA 1
ATOM 1676 C C . ILE A 1 201 ? -26.032 -6.443 31.506 1.00 87.06 201 ILE A C 1
ATOM 1678 O O . ILE A 1 201 ? -25.066 -6.271 30.768 1.00 87.06 201 ILE A O 1
ATOM 1682 N N . THR A 1 202 ? -27.205 -6.889 31.053 1.00 85.38 202 THR A N 1
ATOM 1683 C CA . THR A 1 202 ? -27.422 -7.300 29.661 1.00 85.38 202 THR A CA 1
ATOM 1684 C C . THR A 1 202 ? -27.225 -6.131 28.696 1.00 85.38 202 THR A C 1
ATOM 1686 O O . THR A 1 202 ? -26.537 -6.281 27.690 1.00 85.38 202 THR A O 1
ATOM 1689 N N . LYS A 1 203 ? -27.769 -4.945 29.007 1.00 86.56 203 LYS A N 1
ATOM 1690 C CA . LYS A 1 203 ? -27.567 -3.730 28.200 1.00 86.56 203 LYS A CA 1
ATOM 1691 C C . LYS A 1 203 ? -26.097 -3.334 28.117 1.00 86.56 203 LYS A C 1
ATOM 1693 O O . LYS A 1 203 ? -25.632 -2.992 27.036 1.00 86.56 203 LYS A O 1
ATOM 1698 N N . ASN A 1 204 ? -25.364 -3.393 29.227 1.00 83.88 204 ASN A N 1
ATOM 1699 C CA . ASN A 1 204 ? -23.945 -3.046 29.241 1.00 83.88 204 ASN A CA 1
ATOM 1700 C C . ASN A 1 204 ? -23.120 -3.990 28.358 1.00 83.88 204 ASN A C 1
ATOM 1702 O O . ASN A 1 204 ? -22.290 -3.521 27.587 1.00 83.88 204 ASN A O 1
ATOM 1706 N N . GLU A 1 205 ? -23.379 -5.295 28.423 1.00 81.19 205 GLU A N 1
ATOM 1707 C CA . GLU A 1 205 ? -22.699 -6.297 27.592 1.00 81.19 205 GLU A CA 1
ATOM 1708 C C . GLU A 1 205 ? -23.060 -6.157 26.106 1.00 81.19 205 GLU A C 1
ATOM 1710 O O . GLU A 1 205 ? -22.177 -6.207 25.253 1.00 81.19 205 GLU A O 1
ATOM 1715 N N . ILE A 1 206 ? -24.332 -5.900 25.777 1.00 80.56 206 ILE A N 1
ATOM 1716 C CA . ILE A 1 206 ? -24.750 -5.608 24.394 1.00 80.56 206 ILE A CA 1
ATOM 1717 C C . ILE A 1 206 ? -24.025 -4.365 23.868 1.00 80.56 206 ILE A C 1
ATOM 1719 O O . ILE A 1 206 ? -23.417 -4.426 22.804 1.00 80.56 206 ILE A O 1
ATOM 1723 N N . ASN A 1 207 ? -23.999 -3.274 24.640 1.00 82.31 207 ASN A N 1
ATOM 1724 C CA . ASN A 1 207 ? -23.295 -2.051 24.251 1.00 82.31 207 ASN A CA 1
ATOM 1725 C C . ASN A 1 207 ? -21.789 -2.296 24.036 1.00 82.31 207 ASN A C 1
ATOM 1727 O O . ASN A 1 207 ? -21.190 -1.718 23.128 1.00 82.31 207 ASN A O 1
ATOM 1731 N N . GLN A 1 208 ? -21.162 -3.156 24.845 1.00 80.12 208 GLN A N 1
ATOM 1732 C CA . GLN A 1 208 ? -19.761 -3.545 24.659 1.00 80.12 208 GLN A CA 1
ATOM 1733 C C . GLN A 1 208 ? -19.556 -4.364 23.383 1.00 80.12 208 GLN A C 1
ATOM 1735 O O . GLN A 1 208 ? -18.605 -4.109 22.646 1.00 80.12 208 GLN A O 1
ATOM 1740 N N . ILE A 1 209 ? -20.447 -5.317 23.093 1.00 79.00 209 ILE A N 1
ATOM 1741 C CA . ILE A 1 209 ? -20.414 -6.096 21.849 1.00 79.00 209 ILE A CA 1
ATOM 1742 C C . ILE A 1 209 ? -20.547 -5.168 20.640 1.00 79.00 209 ILE A C 1
ATOM 1744 O O . ILE A 1 209 ? -19.775 -5.302 19.692 1.00 79.00 209 ILE A O 1
ATOM 1748 N N . ASP A 1 210 ? -21.481 -4.220 20.677 1.00 79.56 210 ASP A N 1
ATOM 1749 C CA . ASP A 1 210 ? -21.684 -3.267 19.586 1.00 79.56 210 ASP A CA 1
ATOM 1750 C C . ASP A 1 210 ? -20.462 -2.357 19.404 1.00 79.56 210 ASP A C 1
ATOM 1752 O O . ASP A 1 210 ? -19.966 -2.213 18.289 1.00 79.56 210 ASP A O 1
ATOM 1756 N N . THR A 1 211 ? -19.877 -1.863 20.500 1.00 81.50 211 THR A N 1
ATOM 1757 C CA . THR A 1 211 ? -18.628 -1.080 20.459 1.00 81.50 211 THR A CA 1
ATOM 1758 C C . THR A 1 211 ? -17.466 -1.890 19.867 1.00 81.50 211 THR A C 1
ATOM 1760 O O . THR A 1 211 ? -16.689 -1.373 19.065 1.00 81.50 211 THR A O 1
ATOM 1763 N N . ASN A 1 212 ? -17.334 -3.170 20.229 1.00 81.75 212 ASN A N 1
ATOM 1764 C CA . ASN A 1 212 ? -16.284 -4.042 19.694 1.00 81.75 212 ASN A CA 1
ATOM 1765 C C . ASN A 1 212 ? -16.484 -4.304 18.197 1.00 81.75 212 ASN A C 1
ATOM 1767 O O . ASN A 1 212 ? -15.525 -4.223 17.430 1.00 81.75 212 ASN A O 1
ATOM 1771 N N . LYS A 1 213 ? -17.728 -4.546 17.765 1.00 82.88 213 LYS A N 1
ATOM 1772 C CA . LYS A 1 21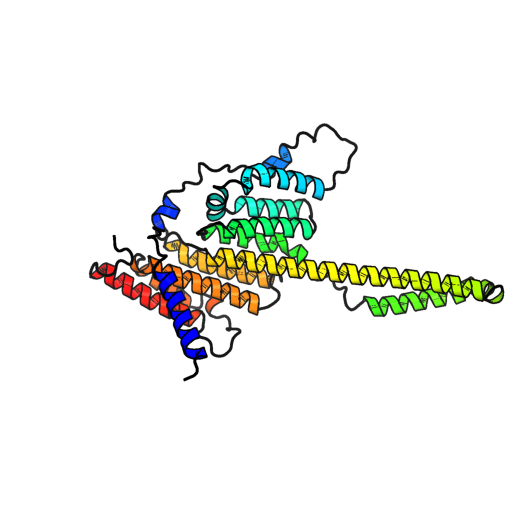3 ? -18.068 -4.678 16.344 1.00 82.88 213 LYS A CA 1
ATOM 1773 C C . LYS A 1 213 ? -17.720 -3.411 15.572 1.00 82.88 213 LYS A C 1
ATOM 1775 O O . LYS A 1 213 ? -17.103 -3.501 14.519 1.00 82.88 213 LYS A O 1
ATOM 1780 N N . GLU A 1 214 ? -18.071 -2.234 16.086 1.00 85.00 214 GLU A N 1
ATOM 1781 C CA . GLU A 1 214 ? -17.716 -0.956 15.458 1.00 85.00 214 GLU A CA 1
ATOM 1782 C C . GLU A 1 214 ? -16.199 -0.784 15.317 1.00 85.00 214 GLU A C 1
ATOM 1784 O O . GLU A 1 214 ? -15.724 -0.365 14.261 1.00 85.00 214 GLU A O 1
ATOM 1789 N N . GLN A 1 215 ? -15.425 -1.151 16.344 1.00 85.44 215 GLN A N 1
ATOM 1790 C CA . GLN A 1 215 ? -13.962 -1.128 16.280 1.00 85.44 215 GLN A CA 1
ATOM 1791 C C . GLN A 1 215 ? -13.418 -2.088 15.220 1.00 85.44 215 GLN A C 1
ATOM 1793 O O . GLN A 1 215 ? -12.536 -1.695 14.455 1.00 85.44 215 GLN A O 1
ATOM 1798 N N . TYR A 1 216 ? -13.967 -3.301 15.135 1.00 87.19 216 TYR A N 1
ATOM 1799 C CA . TYR A 1 216 ? -13.616 -4.275 14.103 1.00 87.19 216 TYR A CA 1
ATOM 1800 C C . TYR A 1 216 ? -13.916 -3.739 12.696 1.00 87.19 216 TYR A C 1
ATOM 1802 O O . TYR A 1 216 ? -13.026 -3.686 11.850 1.00 87.19 216 TYR A O 1
ATOM 1810 N N . TYR A 1 217 ? -15.127 -3.227 12.453 1.00 89.50 217 TYR A N 1
ATOM 1811 C CA . TYR A 1 217 ? -15.481 -2.627 11.162 1.00 89.50 217 TYR A CA 1
ATOM 1812 C C . TYR A 1 217 ? -14.569 -1.459 10.794 1.00 89.50 217 TYR A C 1
ATOM 1814 O O . TYR A 1 217 ? -14.195 -1.293 9.633 1.00 89.50 217 TYR A O 1
ATOM 1822 N N . MET A 1 218 ? -14.209 -0.631 11.773 1.00 92.12 218 MET A N 1
ATOM 1823 C CA . MET A 1 218 ? -13.338 0.513 11.545 1.00 92.12 218 MET A CA 1
ATOM 1824 C C . MET A 1 218 ? -11.903 0.065 11.226 1.00 92.12 218 MET A C 1
ATOM 1826 O O . MET A 1 218 ? -11.293 0.631 10.316 1.00 92.12 218 MET A O 1
ATOM 1830 N N . LYS A 1 219 ? -11.402 -0.990 11.889 1.00 93.00 219 LYS A N 1
ATOM 1831 C CA . LYS A 1 219 ? -10.124 -1.656 11.580 1.00 93.00 219 LYS A CA 1
ATOM 1832 C C . LYS A 1 219 ? -10.097 -2.176 10.143 1.00 93.00 219 LYS A C 1
ATOM 1834 O O . LYS A 1 219 ? -9.203 -1.794 9.391 1.00 93.00 219 LYS A O 1
ATOM 1839 N N . GLU A 1 220 ? -11.105 -2.937 9.721 1.00 93.25 220 GLU A N 1
ATOM 1840 C CA . GLU A 1 220 ? -11.171 -3.448 8.343 1.00 93.25 220 GLU A CA 1
ATOM 1841 C C . GLU A 1 220 ? -11.307 -2.325 7.315 1.00 93.25 220 GLU A C 1
ATOM 1843 O O . GLU A 1 220 ? -10.694 -2.342 6.246 1.00 93.25 220 GLU A O 1
ATOM 1848 N N . ARG A 1 221 ? -12.066 -1.275 7.635 1.00 94.81 221 ARG A N 1
ATOM 1849 C CA . ARG A 1 221 ? -12.164 -0.095 6.772 1.00 94.81 221 ARG A CA 1
ATOM 1850 C C . ARG A 1 221 ? -10.814 0.608 6.614 1.00 94.81 221 ARG A C 1
ATOM 1852 O O . ARG A 1 221 ? -10.512 1.117 5.534 1.00 94.81 221 ARG A O 1
ATOM 1859 N N . PHE A 1 222 ? -10.021 0.662 7.679 1.00 96.00 222 PHE A N 1
ATOM 1860 C CA . PHE A 1 222 ? -8.679 1.229 7.655 1.00 96.00 222 PHE A CA 1
ATOM 1861 C C . PHE A 1 222 ? -7.700 0.360 6.862 1.00 96.00 222 PHE A C 1
ATOM 1863 O O . PHE A 1 222 ? -6.991 0.901 6.017 1.00 96.00 222 PHE A O 1
ATOM 1870 N N . ARG A 1 223 ? -7.742 -0.967 7.038 1.00 95.94 223 ARG A N 1
ATOM 1871 C CA . ARG A 1 223 ? -6.993 -1.938 6.223 1.00 95.94 223 ARG A CA 1
ATOM 1872 C C . ARG A 1 223 ? -7.229 -1.726 4.730 1.00 95.94 223 ARG A C 1
ATOM 1874 O O . ARG A 1 223 ? -6.299 -1.445 3.983 1.00 95.94 223 ARG A O 1
ATOM 1881 N N . ASN A 1 224 ? -8.497 -1.736 4.325 1.00 96.38 224 ASN A N 1
ATOM 1882 C CA . ASN A 1 224 ? -8.905 -1.522 2.937 1.00 96.38 224 ASN A CA 1
ATOM 1883 C C . ASN A 1 224 ? -8.438 -0.171 2.376 1.00 96.38 224 ASN A C 1
ATOM 1885 O O . ASN A 1 224 ? -8.147 -0.046 1.188 1.00 96.38 224 ASN A O 1
ATOM 1889 N N . LEU A 1 225 ? -8.392 0.871 3.213 1.00 97.69 225 LEU A N 1
ATOM 1890 C CA . LEU A 1 225 ? -7.881 2.172 2.796 1.00 97.69 225 LEU A CA 1
ATOM 1891 C C . LEU A 1 225 ? -6.363 2.141 2.571 1.00 97.69 225 LEU A C 1
ATOM 1893 O O . LEU A 1 225 ? -5.907 2.748 1.605 1.00 97.69 225 LEU A O 1
ATOM 1897 N N . LEU A 1 226 ? -5.601 1.455 3.430 1.00 97.50 226 LEU A N 1
ATOM 1898 C CA . LEU A 1 226 ? -4.155 1.287 3.260 1.00 97.50 226 LEU A CA 1
ATOM 1899 C C . LEU A 1 226 ? -3.826 0.493 1.996 1.00 97.50 226 LEU A C 1
ATOM 1901 O O . LEU A 1 226 ? -2.994 0.951 1.220 1.00 97.50 226 LEU A O 1
ATOM 1905 N N . ILE A 1 227 ? -4.523 -0.621 1.750 1.00 97.38 227 ILE A N 1
ATOM 1906 C CA . ILE A 1 227 ? -4.351 -1.435 0.535 1.00 97.38 227 ILE A CA 1
ATOM 1907 C C . ILE A 1 227 ? -4.563 -0.564 -0.704 1.00 97.38 227 ILE A C 1
ATOM 1909 O O . ILE A 1 227 ? -3.644 -0.360 -1.491 1.00 97.38 227 ILE A O 1
ATOM 1913 N N . ARG A 1 228 ? -5.724 0.099 -0.804 1.00 97.94 228 ARG A N 1
ATOM 1914 C CA . ARG A 1 228 ? -6.037 0.989 -1.936 1.00 97.94 228 ARG A CA 1
ATOM 1915 C C . ARG A 1 228 ? -5.053 2.142 -2.091 1.00 97.94 228 ARG A C 1
ATOM 1917 O O . ARG A 1 228 ? -4.863 2.633 -3.201 1.00 97.94 228 ARG A O 1
ATOM 1924 N N . PHE A 1 229 ? -4.500 2.640 -0.985 1.00 98.06 229 PHE A N 1
ATOM 1925 C CA . PHE A 1 229 ? -3.489 3.692 -0.989 1.00 98.06 229 PHE A CA 1
ATOM 1926 C C . PHE A 1 229 ? -2.155 3.205 -1.556 1.00 98.06 229 PHE A C 1
ATOM 1928 O O . PHE A 1 229 ? -1.543 3.898 -2.369 1.00 98.06 229 PHE A O 1
ATOM 1935 N N . ILE A 1 230 ? -1.726 2.011 -1.168 1.00 98.25 230 ILE A N 1
ATOM 1936 C CA . ILE A 1 230 ? -0.498 1.404 -1.672 1.00 98.25 230 ILE A CA 1
ATOM 1937 C C . ILE A 1 230 ? -0.671 1.032 -3.146 1.00 98.25 230 ILE A C 1
ATOM 1939 O O . ILE A 1 230 ? 0.150 1.440 -3.959 1.00 98.25 230 ILE A O 1
ATOM 1943 N N . GLU A 1 231 ? -1.774 0.386 -3.522 1.00 97.56 231 GLU A N 1
ATOM 1944 C CA . GLU A 1 231 ? -2.078 0.023 -4.912 1.00 97.56 231 GLU A CA 1
ATOM 1945 C C . GLU A 1 231 ? -2.094 1.228 -5.857 1.00 97.56 231 GLU A C 1
ATOM 1947 O 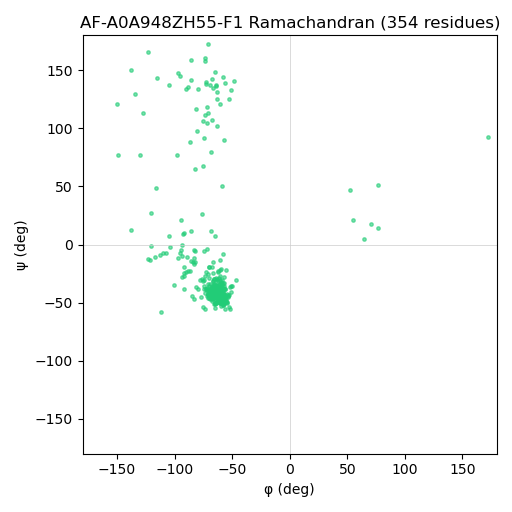O . GLU A 1 231 ? -1.464 1.197 -6.914 1.00 97.56 231 GLU A O 1
ATOM 1952 N N . ILE A 1 232 ? -2.776 2.326 -5.489 1.00 97.75 232 ILE A N 1
ATOM 1953 C CA . ILE A 1 232 ? -2.793 3.521 -6.346 1.00 97.75 232 ILE A CA 1
ATOM 1954 C C . ILE A 1 232 ? -1.390 4.118 -6.481 1.00 97.75 232 ILE A C 1
ATOM 1956 O O . ILE A 1 232 ? -1.040 4.605 -7.556 1.00 97.75 232 ILE A O 1
ATOM 1960 N N . THR A 1 233 ? -0.578 4.046 -5.425 1.00 98.25 233 THR A N 1
ATOM 1961 C CA . THR A 1 233 ? 0.811 4.511 -5.457 1.00 98.25 233 THR A CA 1
ATOM 1962 C C . THR A 1 233 ? 1.644 3.623 -6.381 1.00 98.25 233 THR A C 1
ATOM 1964 O O . THR A 1 233 ? 2.298 4.152 -7.277 1.00 98.25 233 THR A O 1
ATOM 1967 N N . ILE A 1 234 ? 1.526 2.292 -6.260 1.00 98.56 234 ILE A N 1
ATOM 1968 C CA . ILE A 1 234 ? 2.164 1.308 -7.148 1.00 98.56 234 ILE A CA 1
ATOM 1969 C C . ILE A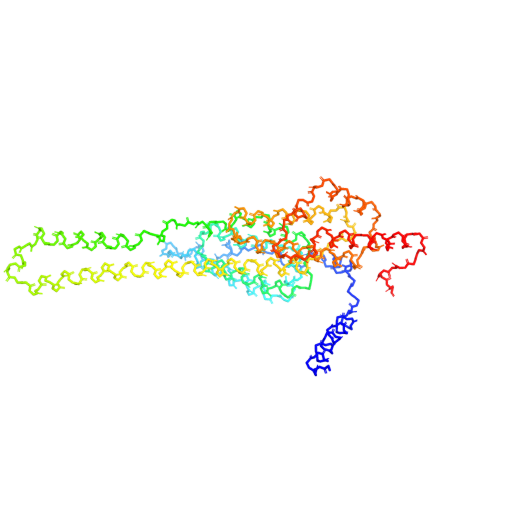 1 234 ? 1.786 1.571 -8.606 1.00 98.56 234 ILE A C 1
ATOM 1971 O O . ILE A 1 234 ? 2.660 1.685 -9.457 1.00 98.56 234 ILE A O 1
ATOM 1975 N N . SER A 1 235 ? 0.500 1.756 -8.906 1.00 97.62 235 SER A N 1
ATOM 1976 C CA . SER A 1 235 ? 0.020 1.967 -10.280 1.00 97.62 235 SER A CA 1
ATOM 1977 C C . SER A 1 235 ? 0.615 3.206 -10.969 1.00 97.62 235 SER A C 1
ATOM 1979 O O . SER A 1 235 ? 0.622 3.287 -12.199 1.00 97.62 235 SER A O 1
ATOM 1981 N N . LYS A 1 236 ? 1.124 4.161 -10.181 1.00 97.44 236 LYS A N 1
ATOM 1982 C CA . LYS A 1 236 ? 1.727 5.418 -10.638 1.00 97.44 236 LYS A CA 1
ATOM 1983 C C . LYS A 1 236 ? 3.255 5.419 -10.564 1.00 97.44 236 LYS A C 1
ATOM 1985 O O . LYS A 1 236 ? 3.853 6.399 -11.002 1.00 97.44 236 LYS A O 1
ATOM 1990 N N . LEU A 1 237 ? 3.881 4.348 -10.069 1.00 97.56 237 LEU A N 1
ATOM 1991 C CA . LEU A 1 237 ? 5.331 4.276 -9.877 1.00 97.56 237 LEU A CA 1
ATOM 1992 C C . LEU A 1 237 ? 6.110 4.539 -11.158 1.00 97.56 237 LEU A C 1
ATOM 1994 O O . LEU A 1 237 ? 5.767 4.031 -12.223 1.00 97.56 237 LEU A O 1
ATOM 1998 N N . ILE A 1 238 ? 7.195 5.280 -11.063 1.00 95.88 238 ILE A N 1
ATOM 1999 C CA . ILE A 1 238 ? 8.157 5.431 -12.140 1.00 95.88 238 ILE A CA 1
ATOM 2000 C C . ILE A 1 238 ? 9.561 5.362 -11.556 1.00 95.88 238 ILE A C 1
ATOM 2002 O O . ILE A 1 238 ? 9.772 5.742 -10.409 1.00 95.88 238 ILE A O 1
ATOM 2006 N N . TRP A 1 239 ? 10.497 4.877 -12.364 1.00 96.25 239 TRP A N 1
ATOM 2007 C CA . TRP A 1 239 ? 11.900 4.756 -12.004 1.00 96.25 239 TRP A CA 1
ATOM 2008 C C . TRP A 1 239 ? 12.756 5.671 -12.876 1.00 96.25 239 TRP A C 1
ATOM 2010 O O . TRP A 1 239 ? 12.496 5.819 -14.077 1.00 96.25 239 TRP A O 1
ATOM 2020 N N . ASP A 1 240 ? 13.799 6.258 -12.294 1.00 91.94 240 ASP A N 1
ATOM 2021 C CA . ASP A 1 240 ? 14.730 7.106 -13.034 1.00 91.94 240 ASP A CA 1
ATOM 2022 C C . ASP A 1 240 ? 15.678 6.272 -13.907 1.00 91.94 240 ASP A C 1
ATOM 2024 O O . ASP A 1 240 ? 16.632 5.658 -13.430 1.00 91.94 240 ASP A O 1
ATOM 2028 N N . SER A 1 241 ? 15.440 6.303 -15.221 1.00 90.75 241 SER A N 1
ATOM 2029 C CA . SER A 1 241 ? 16.262 5.594 -16.211 1.00 90.75 241 SER A CA 1
ATOM 2030 C C . SER A 1 241 ? 17.730 6.041 -16.232 1.00 90.75 241 SER A C 1
ATOM 2032 O O . SER A 1 241 ? 18.595 5.276 -16.658 1.00 90.75 241 SER A O 1
ATOM 2034 N N . LYS A 1 242 ? 18.043 7.250 -15.742 1.00 90.12 242 LYS A N 1
ATOM 2035 C CA . LYS A 1 242 ? 19.427 7.745 -15.653 1.00 90.12 242 LYS A CA 1
ATOM 2036 C C . LYS A 1 242 ? 20.234 7.028 -14.572 1.00 90.12 242 LYS A C 1
ATOM 2038 O O . LYS A 1 242 ? 21.455 6.961 -14.681 1.00 90.12 242 LYS A O 1
ATOM 2043 N N . HIS A 1 243 ? 19.560 6.488 -13.559 1.00 91.56 243 HIS A N 1
ATOM 2044 C CA . HIS A 1 243 ? 20.153 5.768 -12.433 1.00 91.56 243 HIS A CA 1
ATOM 2045 C C . HIS A 1 243 ? 19.694 4.302 -12.433 1.00 91.56 243 HIS A C 1
ATOM 2047 O O . HIS A 1 243 ? 19.243 3.770 -11.415 1.00 91.56 243 HIS A O 1
ATOM 2053 N N . TYR A 1 244 ? 19.798 3.652 -13.598 1.00 94.00 244 TYR A N 1
ATOM 2054 C CA . TYR A 1 244 ? 19.231 2.326 -13.855 1.00 94.00 244 TYR A CA 1
ATOM 2055 C C . TYR A 1 244 ? 19.708 1.229 -12.891 1.00 94.00 244 TYR A C 1
ATOM 2057 O O . TYR A 1 244 ? 18.962 0.291 -12.622 1.00 94.00 244 TYR A O 1
ATOM 2065 N N . GLN A 1 245 ? 20.912 1.363 -12.329 1.00 94.38 245 GLN A N 1
ATOM 2066 C CA . GLN A 1 245 ? 21.520 0.374 -11.433 1.00 94.38 245 GLN A CA 1
ATOM 2067 C C . GLN A 1 245 ? 20.695 0.135 -10.161 1.00 94.38 245 GLN A C 1
ATOM 2069 O O . GLN A 1 245 ? 20.749 -0.939 -9.577 1.00 94.38 245 GLN A O 1
ATOM 2074 N N . ASN A 1 246 ? 19.915 1.125 -9.718 1.00 94.88 246 ASN A N 1
ATOM 2075 C CA . ASN A 1 246 ? 19.138 1.014 -8.482 1.00 94.88 246 ASN A CA 1
ATOM 2076 C C . ASN A 1 246 ? 17.701 0.530 -8.709 1.00 94.88 246 ASN A C 1
ATOM 2078 O O . ASN A 1 246 ? 17.005 0.220 -7.743 1.00 94.88 246 ASN A O 1
ATOM 2082 N N . ILE A 1 247 ? 17.247 0.465 -9.963 1.00 97.31 247 ILE A N 1
ATOM 2083 C CA . ILE A 1 247 ? 15.846 0.195 -10.306 1.00 97.31 247 ILE A CA 1
ATOM 2084 C C . ILE A 1 247 ? 15.431 -1.196 -9.843 1.00 97.31 247 ILE A C 1
ATOM 2086 O O . ILE A 1 247 ? 14.407 -1.360 -9.183 1.00 97.31 247 ILE A O 1
ATOM 2090 N N . TRP A 1 248 ? 16.227 -2.214 -10.167 1.00 97.69 248 TRP A N 1
ATOM 2091 C CA . TRP A 1 248 ? 15.886 -3.579 -9.788 1.00 97.69 248 TRP A CA 1
ATOM 2092 C C . TRP A 1 248 ? 15.929 -3.773 -8.268 1.00 97.69 248 TRP A C 1
ATOM 2094 O O . TRP A 1 248 ? 14.987 -4.304 -7.675 1.00 97.69 248 TRP A O 1
ATOM 2104 N N . GLY A 1 249 ? 16.955 -3.221 -7.614 1.00 97.56 249 GLY A N 1
ATOM 2105 C CA . GLY A 1 249 ? 17.048 -3.194 -6.156 1.00 97.56 249 GLY A CA 1
ATOM 2106 C C . GLY A 1 249 ? 15.847 -2.514 -5.487 1.00 97.56 249 GLY A C 1
ATOM 2107 O O . GLY A 1 249 ? 15.391 -2.969 -4.432 1.00 97.56 249 GLY A O 1
ATOM 2108 N N . SER A 1 250 ? 15.280 -1.466 -6.096 1.00 97.88 250 SER A N 1
ATOM 2109 C CA . SER A 1 250 ? 14.090 -0.804 -5.559 1.00 97.88 250 SER A CA 1
ATOM 2110 C C . SER A 1 250 ? 12.816 -1.625 -5.768 1.00 97.88 250 SER A C 1
ATOM 2112 O O . SER A 1 250 ? 12.027 -1.729 -4.829 1.00 97.88 250 SER A O 1
ATOM 2114 N N . VAL A 1 251 ? 12.652 -2.313 -6.906 1.00 98.44 251 VAL A N 1
ATOM 2115 C CA . VAL A 1 251 ? 11.562 -3.290 -7.122 1.00 98.44 251 VAL A CA 1
ATOM 2116 C C . VAL A 1 251 ? 11.600 -4.390 -6.057 1.00 98.44 251 VAL A C 1
ATOM 2118 O O . VAL A 1 251 ? 10.592 -4.636 -5.391 1.00 98.44 251 VAL A O 1
ATOM 2121 N N . LEU A 1 252 ? 12.769 -5.001 -5.835 1.00 98.25 252 LEU A N 1
ATOM 2122 C CA . LEU A 1 252 ? 12.956 -6.021 -4.800 1.00 98.25 252 LEU A CA 1
ATOM 2123 C C . LEU A 1 252 ? 12.657 -5.473 -3.399 1.00 98.25 252 LEU A C 1
ATOM 2125 O O . LEU A 1 252 ? 12.019 -6.141 -2.586 1.00 98.25 252 LEU A O 1
ATOM 2129 N N . SER A 1 253 ? 13.085 -4.245 -3.106 1.00 98.12 253 SER A N 1
ATOM 2130 C CA . SER A 1 253 ? 12.834 -3.595 -1.816 1.00 98.12 253 SER A CA 1
ATOM 2131 C C . SER A 1 253 ? 11.349 -3.289 -1.595 1.00 98.12 253 SER A C 1
ATOM 2133 O O . SER A 1 253 ? 10.845 -3.463 -0.484 1.00 98.12 253 SER A O 1
ATOM 2135 N N . ILE A 1 254 ? 10.623 -2.867 -2.635 1.00 98.62 254 ILE A N 1
ATOM 2136 C CA . ILE A 1 254 ? 9.171 -2.661 -2.571 1.00 98.62 254 ILE A CA 1
ATOM 2137 C C . ILE A 1 254 ? 8.482 -4.002 -2.302 1.00 98.62 254 ILE A C 1
ATOM 2139 O O . ILE A 1 254 ? 7.711 -4.092 -1.349 1.00 98.62 254 ILE A O 1
ATOM 2143 N N . ALA A 1 255 ? 8.807 -5.050 -3.065 1.00 98.31 255 ALA A N 1
ATOM 2144 C CA . ALA A 1 255 ? 8.231 -6.384 -2.886 1.00 98.31 255 ALA A CA 1
ATOM 2145 C C . ALA A 1 255 ? 8.462 -6.933 -1.467 1.00 98.31 255 ALA A C 1
ATOM 2147 O O . ALA A 1 255 ? 7.521 -7.383 -0.813 1.00 98.31 255 ALA A O 1
ATOM 2148 N N . ASN A 1 256 ? 9.692 -6.823 -0.954 1.00 97.56 256 ASN A N 1
ATOM 2149 C CA . ASN A 1 256 ? 10.033 -7.195 0.423 1.00 97.56 256 ASN A CA 1
ATOM 2150 C C . ASN A 1 256 ? 9.169 -6.454 1.446 1.00 97.56 256 ASN A C 1
ATOM 2152 O O . ASN A 1 256 ? 8.621 -7.062 2.363 1.00 97.56 256 ASN A O 1
ATOM 2156 N N . ASN A 1 257 ? 9.011 -5.138 1.300 1.00 97.62 257 ASN A N 1
ATOM 2157 C CA . ASN A 1 257 ? 8.206 -4.380 2.249 1.00 97.62 257 ASN A CA 1
ATOM 2158 C C . ASN A 1 257 ? 6.703 -4.677 2.148 1.00 97.62 257 ASN A C 1
ATOM 2160 O O . ASN A 1 257 ? 6.023 -4.586 3.166 1.00 97.62 257 ASN A O 1
ATOM 2164 N N . LEU A 1 258 ? 6.184 -5.063 0.977 1.00 97.94 258 LEU A N 1
ATOM 2165 C CA . LEU A 1 258 ? 4.804 -5.545 0.853 1.00 97.94 258 LEU A CA 1
ATOM 2166 C C . LEU A 1 258 ? 4.595 -6.833 1.656 1.00 97.94 258 LEU A C 1
ATOM 2168 O O . LEU A 1 258 ? 3.630 -6.923 2.413 1.00 97.94 258 LEU A O 1
ATOM 2172 N N . VAL A 1 259 ? 5.535 -7.780 1.585 1.00 96.56 259 VAL A N 1
ATOM 2173 C CA . VAL A 1 259 ? 5.488 -9.004 2.405 1.00 96.56 259 VAL A CA 1
ATOM 2174 C C . VAL A 1 259 ? 5.529 -8.685 3.896 1.00 96.56 259 VAL A C 1
ATOM 2176 O O . VAL A 1 259 ? 4.740 -9.237 4.660 1.00 96.56 259 VAL A O 1
ATOM 2179 N N . ARG A 1 260 ? 6.345 -7.713 4.317 1.00 96.06 260 ARG A N 1
ATOM 2180 C CA . ARG A 1 260 ? 6.375 -7.267 5.720 1.00 96.06 260 ARG A CA 1
ATOM 2181 C C . ARG A 1 260 ? 5.018 -6.753 6.210 1.00 96.06 260 ARG A C 1
ATOM 2183 O O . ARG A 1 260 ? 4.704 -6.897 7.388 1.00 96.06 260 ARG A O 1
ATOM 2190 N N . LEU A 1 261 ? 4.177 -6.181 5.345 1.00 96.44 261 LEU A N 1
ATOM 2191 C CA . LEU A 1 261 ? 2.820 -5.791 5.749 1.00 96.44 261 LEU A CA 1
ATOM 2192 C C . LEU A 1 261 ? 1.946 -7.008 6.088 1.00 96.44 261 LEU A C 1
ATOM 2194 O O . LEU A 1 261 ? 1.130 -6.919 7.007 1.00 96.44 261 LEU A O 1
ATOM 2198 N N . ALA A 1 262 ? 2.125 -8.132 5.393 1.00 94.75 262 ALA A N 1
ATOM 2199 C CA . ALA A 1 262 ? 1.461 -9.390 5.733 1.00 94.75 262 ALA A CA 1
ATOM 2200 C C . ALA A 1 262 ? 2.033 -10.002 7.023 1.00 94.75 262 ALA A C 1
ATOM 2202 O O . ALA A 1 262 ? 1.271 -10.403 7.900 1.00 94.75 262 ALA A O 1
ATOM 2203 N N . GLU A 1 263 ? 3.359 -9.989 7.202 1.00 93.88 263 GLU A N 1
ATOM 2204 C CA . GLU A 1 263 ? 4.015 -10.477 8.430 1.00 93.88 263 GLU A CA 1
ATOM 2205 C C . GLU A 1 263 ? 3.506 -9.757 9.691 1.00 93.88 263 GLU A C 1
ATOM 2207 O O . GLU A 1 263 ? 3.281 -10.384 10.727 1.00 93.88 263 GLU A O 1
ATOM 2212 N N . HIS A 1 264 ? 3.260 -8.448 9.588 1.00 93.94 264 HIS A N 1
ATOM 2213 C CA . HIS A 1 264 ? 2.714 -7.617 10.665 1.00 93.94 264 HIS A CA 1
ATOM 2214 C C . HIS A 1 264 ? 1.170 -7.617 10.737 1.00 93.94 264 HIS A C 1
ATOM 2216 O O . HIS A 1 264 ? 0.584 -6.787 11.435 1.00 93.94 264 HIS A O 1
ATOM 2222 N N . LYS A 1 265 ? 0.484 -8.523 10.018 1.00 93.44 265 LYS A N 1
ATOM 2223 C CA . LYS A 1 265 ? -0.991 -8.648 9.959 1.00 93.44 265 LYS A CA 1
ATOM 2224 C C . LYS A 1 265 ? -1.735 -7.369 9.554 1.00 93.44 265 LYS A C 1
ATOM 2226 O O . LYS A 1 265 ? -2.930 -7.194 9.838 1.00 93.44 265 LYS A O 1
ATOM 2231 N N . ILE A 1 266 ? -1.037 -6.449 8.892 1.00 94.56 266 ILE A N 1
ATOM 2232 C CA . ILE A 1 266 ? -1.652 -5.261 8.297 1.00 94.56 266 ILE A CA 1
ATOM 2233 C C . ILE A 1 266 ? -2.472 -5.715 7.098 1.00 94.56 266 ILE A C 1
ATOM 2235 O O . ILE A 1 266 ? -3.625 -5.310 6.977 1.00 94.56 266 ILE A O 1
ATOM 2239 N N . LEU A 1 267 ? -1.912 -6.620 6.294 1.00 93.81 267 LEU A N 1
ATOM 2240 C CA . LEU A 1 267 ? -2.648 -7.454 5.345 1.00 93.81 267 LEU A CA 1
ATOM 2241 C C . LEU A 1 267 ? -3.050 -8.748 6.053 1.00 93.81 267 LEU A C 1
ATOM 2243 O O . LEU A 1 267 ? -2.231 -9.333 6.757 1.00 93.81 267 LEU A O 1
ATOM 2247 N N . ASP A 1 268 ? -4.308 -9.157 5.903 1.00 89.69 268 ASP A N 1
ATOM 2248 C CA . ASP A 1 268 ? -4.830 -10.384 6.534 1.00 89.69 268 ASP A CA 1
ATOM 2249 C C . ASP A 1 268 ? -4.892 -11.550 5.554 1.00 89.69 268 ASP A C 1
ATOM 2251 O O . ASP A 1 268 ? -4.699 -12.704 5.929 1.00 89.69 268 ASP A O 1
ATOM 2255 N N . HIS A 1 269 ? -5.196 -11.243 4.292 1.00 92.00 269 HIS A N 1
ATOM 2256 C CA . HIS A 1 269 ? -5.407 -12.234 3.255 1.00 92.00 269 HIS A CA 1
ATOM 2257 C C . HIS A 1 269 ? -4.200 -12.289 2.324 1.00 92.00 269 HIS A C 1
ATOM 2259 O O . HIS A 1 269 ? -3.657 -11.260 1.925 1.00 92.00 269 HIS A O 1
ATOM 2265 N N . MET A 1 270 ? -3.786 -13.509 1.973 1.00 92.38 270 MET A N 1
ATOM 2266 C CA . MET A 1 270 ? -2.709 -13.723 1.003 1.00 92.38 270 MET A CA 1
ATOM 2267 C C . MET A 1 270 ? -3.094 -13.216 -0.388 1.00 92.38 270 MET A C 1
ATOM 2269 O O . MET A 1 270 ? -2.215 -12.747 -1.101 1.00 92.38 270 MET A O 1
ATOM 2273 N N . ASP A 1 271 ? -4.389 -13.217 -0.719 1.00 94.25 271 ASP A N 1
ATOM 2274 C CA . ASP A 1 271 ? -4.934 -12.611 -1.939 1.00 94.25 271 ASP A CA 1
ATOM 2275 C C . ASP A 1 271 ? -4.560 -11.122 -2.039 1.00 94.25 271 ASP A C 1
ATOM 2277 O O . ASP A 1 271 ? -4.044 -10.689 -3.063 1.00 94.25 271 ASP A O 1
ATOM 2281 N N . ASP A 1 272 ? -4.696 -10.353 -0.946 1.00 95.31 272 ASP A N 1
ATOM 2282 C CA . ASP A 1 272 ? -4.334 -8.925 -0.929 1.00 95.31 272 ASP A CA 1
ATOM 2283 C C . ASP A 1 272 ? -2.832 -8.718 -1.201 1.00 95.31 272 ASP A C 1
ATOM 2285 O O . ASP A 1 272 ? -2.417 -7.741 -1.831 1.00 95.31 272 ASP A O 1
ATOM 2289 N N . LEU A 1 273 ? -1.989 -9.622 -0.686 1.00 96.50 273 LEU A N 1
ATOM 2290 C CA . LEU A 1 273 ? -0.550 -9.579 -0.933 1.00 96.50 273 LEU A CA 1
ATOM 2291 C C . LEU A 1 273 ? -0.235 -9.934 -2.391 1.00 96.50 273 LEU A C 1
ATOM 2293 O O . LEU A 1 273 ? 0.556 -9.232 -3.024 1.00 96.50 273 LEU A O 1
ATOM 2297 N N . ASP A 1 274 ? -0.843 -10.999 -2.914 1.00 96.56 274 ASP A N 1
ATOM 2298 C CA . ASP A 1 274 ? -0.642 -11.451 -4.289 1.00 96.56 274 ASP A CA 1
ATOM 2299 C C . ASP A 1 274 ? -1.075 -10.376 -5.297 1.00 96.56 274 ASP A C 1
ATOM 2301 O O . ASP A 1 274 ? -0.298 -10.026 -6.188 1.00 96.56 274 ASP A O 1
ATOM 2305 N N . ASP A 1 275 ? -2.231 -9.740 -5.081 1.00 96.25 275 ASP A N 1
ATOM 2306 C CA . ASP A 1 275 ? -2.750 -8.631 -5.894 1.00 96.25 275 ASP A CA 1
ATOM 2307 C C . ASP A 1 275 ? -1.782 -7.435 -5.944 1.00 96.25 275 ASP A C 1
ATOM 2309 O O . ASP A 1 275 ? -1.542 -6.829 -7.001 1.00 96.25 275 ASP A O 1
ATOM 2313 N N . MET A 1 276 ? -1.159 -7.092 -4.812 1.00 97.38 276 MET A N 1
ATOM 2314 C CA . MET A 1 276 ? -0.173 -6.009 -4.761 1.00 97.38 276 MET A CA 1
ATOM 2315 C C . MET A 1 276 ? 1.150 -6.378 -5.439 1.00 97.38 276 MET A C 1
ATOM 2317 O O . MET A 1 276 ? 1.748 -5.533 -6.117 1.00 97.38 276 MET A O 1
ATOM 2321 N N . LEU A 1 277 ? 1.608 -7.624 -5.307 1.00 98.06 277 LEU A N 1
ATOM 2322 C CA . LEU A 1 277 ? 2.799 -8.112 -6.008 1.00 98.06 277 LEU A CA 1
ATOM 2323 C C . LEU A 1 277 ? 2.565 -8.199 -7.522 1.00 98.06 277 LEU A C 1
ATOM 2325 O O . LEU A 1 277 ? 3.452 -7.848 -8.309 1.00 98.06 277 LEU A O 1
ATOM 2329 N N . TRP A 1 278 ? 1.361 -8.577 -7.949 1.00 97.94 278 TRP A N 1
ATOM 2330 C CA . TRP A 1 278 ? 0.928 -8.488 -9.341 1.00 97.94 278 TRP A CA 1
ATOM 2331 C C . TRP A 1 278 ? 0.921 -7.051 -9.842 1.00 97.94 278 TRP A C 1
ATOM 2333 O O . TRP A 1 278 ? 1.482 -6.768 -10.903 1.00 97.94 278 TRP A O 1
ATOM 2343 N N . SER A 1 279 ? 0.361 -6.126 -9.062 1.00 98.25 279 SER A N 1
ATOM 2344 C CA . SER A 1 279 ? 0.354 -4.699 -9.389 1.00 98.25 279 SER A CA 1
ATOM 2345 C C . SER A 1 279 ? 1.773 -4.159 -9.597 1.00 98.25 279 SER A C 1
ATOM 2347 O O . SER A 1 279 ? 2.023 -3.441 -10.569 1.00 98.25 279 SER A O 1
ATOM 2349 N N . LEU A 1 280 ? 2.725 -4.549 -8.740 1.00 98.69 280 LEU A N 1
ATOM 2350 C CA . LEU A 1 280 ? 4.139 -4.192 -8.880 1.00 98.69 280 LEU A CA 1
ATOM 2351 C C . LEU A 1 280 ? 4.759 -4.795 -10.148 1.00 98.69 280 LEU A C 1
ATOM 2353 O O . LEU A 1 280 ? 5.394 -4.075 -10.920 1.00 98.69 280 LEU A O 1
ATOM 2357 N N . THR A 1 281 ? 4.534 -6.089 -10.394 1.00 98.44 281 THR A N 1
ATOM 2358 C CA . THR A 1 281 ? 5.050 -6.814 -11.570 1.00 98.44 281 THR A CA 1
ATOM 2359 C C . THR A 1 281 ? 4.551 -6.179 -12.867 1.00 98.44 281 THR A C 1
ATOM 2361 O O . THR A 1 281 ? 5.335 -5.861 -13.761 1.00 98.44 281 THR A O 1
ATOM 2364 N N . ILE A 1 282 ? 3.242 -5.933 -12.967 1.00 98.25 282 ILE A N 1
ATOM 2365 C CA . ILE A 1 282 ? 2.615 -5.305 -14.135 1.00 98.25 282 ILE A CA 1
ATOM 2366 C C . ILE A 1 282 ? 3.169 -3.899 -14.339 1.00 98.25 282 ILE A C 1
ATOM 2368 O O . ILE A 1 282 ? 3.468 -3.512 -15.471 1.00 98.25 282 ILE A O 1
ATOM 2372 N N . ARG A 1 283 ? 3.335 -3.130 -13.258 1.00 98.19 283 ARG A N 1
ATOM 2373 C CA . ARG A 1 283 ? 3.872 -1.778 -13.365 1.00 98.19 283 ARG A CA 1
ATOM 2374 C C . ARG A 1 283 ? 5.324 -1.767 -13.833 1.00 98.19 283 ARG A C 1
ATOM 2376 O O . ARG A 1 283 ? 5.678 -0.933 -14.666 1.00 98.19 283 ARG A O 1
ATOM 2383 N N . PHE A 1 284 ? 6.145 -2.690 -13.346 1.00 98.44 284 PHE A N 1
ATOM 2384 C CA . PHE A 1 284 ? 7.526 -2.817 -13.798 1.00 98.44 284 PHE A CA 1
ATOM 2385 C C . PHE A 1 284 ? 7.603 -3.274 -15.263 1.00 98.44 284 PHE A C 1
ATOM 2387 O O . PHE A 1 284 ? 8.335 -2.688 -16.057 1.00 98.44 284 PHE A O 1
ATOM 2394 N N . ASN A 1 285 ? 6.755 -4.219 -15.678 1.00 98.19 285 ASN A N 1
ATOM 2395 C CA . ASN A 1 285 ? 6.637 -4.616 -17.085 1.00 98.19 285 ASN A CA 1
ATOM 2396 C C . ASN A 1 285 ? 6.233 -3.440 -17.989 1.00 98.19 285 ASN A C 1
ATOM 2398 O O . ASN A 1 285 ? 6.769 -3.269 -19.088 1.00 98.19 285 ASN A O 1
ATOM 2402 N N . TYR A 1 286 ? 5.304 -2.604 -17.521 1.00 97.06 286 TYR A N 1
ATOM 2403 C CA . TYR A 1 286 ? 4.924 -1.374 -18.208 1.00 97.06 286 TYR A CA 1
ATOM 2404 C C . TYR A 1 286 ? 6.115 -0.414 -18.343 1.00 97.06 286 TYR A C 1
ATOM 2406 O O . TYR A 1 286 ? 6.368 0.085 -19.437 1.00 97.06 286 TYR A O 1
ATOM 2414 N N . TYR A 1 287 ? 6.892 -0.213 -17.275 1.00 96.31 287 TYR A N 1
ATOM 2415 C CA . TYR A 1 287 ? 8.115 0.592 -17.315 1.00 96.31 287 TYR A CA 1
ATOM 2416 C C . TYR A 1 287 ? 9.123 0.075 -18.353 1.00 96.31 287 TYR A C 1
ATOM 2418 O O . TYR A 1 287 ? 9.557 0.838 -19.217 1.00 96.31 287 TYR A O 1
ATOM 2426 N N . LEU A 1 288 ? 9.428 -1.227 -18.346 1.00 96.44 288 LEU A N 1
ATOM 2427 C CA . LEU A 1 288 ? 10.324 -1.848 -19.330 1.00 96.44 288 LEU A CA 1
ATOM 2428 C C . LEU A 1 288 ? 9.809 -1.698 -20.766 1.00 96.44 288 LEU A C 1
ATOM 2430 O O . LEU A 1 288 ? 10.591 -1.520 -21.695 1.00 96.44 288 LEU A O 1
ATOM 2434 N N . THR A 1 289 ? 8.492 -1.728 -20.962 1.00 95.06 289 THR A N 1
ATOM 2435 C CA . THR A 1 289 ? 7.892 -1.516 -22.285 1.00 95.06 289 THR A CA 1
ATOM 2436 C C . THR A 1 289 ? 8.095 -0.084 -22.788 1.00 95.06 289 THR A C 1
ATOM 2438 O O . THR A 1 289 ? 8.198 0.112 -23.997 1.00 95.06 289 THR A O 1
ATOM 2441 N N . LEU A 1 290 ? 8.152 0.897 -21.881 1.00 91.50 290 LEU A N 1
ATOM 2442 C CA . LEU A 1 290 ? 8.308 2.314 -22.211 1.00 91.50 290 LEU A CA 1
ATOM 2443 C C . LEU A 1 290 ? 9.758 2.731 -22.453 1.00 91.50 290 LEU A C 1
ATOM 2445 O O . LEU A 1 290 ? 10.027 3.473 -23.393 1.00 91.50 290 LEU A O 1
ATOM 2449 N N . VAL A 1 291 ? 10.673 2.321 -21.572 1.00 92.62 291 VAL A N 1
ATOM 2450 C CA . VAL A 1 291 ? 12.063 2.814 -21.581 1.00 92.62 291 VAL A CA 1
ATOM 2451 C C . VAL A 1 291 ? 13.099 1.717 -21.775 1.00 92.62 291 VAL A C 1
ATOM 2453 O O . VAL A 1 291 ? 14.288 2.013 -21.855 1.00 92.62 291 VAL A O 1
ATOM 2456 N N . GLY A 1 292 ? 12.678 0.456 -21.885 1.00 90.50 292 GLY A N 1
ATOM 2457 C CA . GLY A 1 292 ? 13.592 -0.680 -21.936 1.00 90.50 292 GLY A CA 1
ATOM 2458 C C . GLY A 1 292 ? 14.595 -0.614 -23.088 1.00 90.50 292 GLY A C 1
ATOM 2459 O O . GLY A 1 292 ? 15.751 -0.990 -22.910 1.00 90.50 292 GLY A O 1
ATOM 2460 N N . SER A 1 293 ? 14.221 -0.052 -24.242 1.00 90.56 293 SER A N 1
ATOM 2461 C CA . SER A 1 293 ? 15.156 0.099 -25.367 1.00 90.56 293 SER A CA 1
ATOM 2462 C C . SER A 1 293 ? 16.366 0.990 -25.047 1.00 90.56 293 SER A C 1
ATOM 2464 O O . SER A 1 293 ? 17.372 0.901 -25.737 1.00 90.56 293 SER A O 1
ATOM 2466 N N . ALA A 1 294 ? 16.257 1.872 -24.048 1.00 90.25 294 ALA A N 1
ATOM 2467 C CA . ALA A 1 294 ? 17.314 2.797 -23.640 1.00 90.25 294 ALA A CA 1
ATOM 2468 C C . ALA A 1 294 ? 18.174 2.269 -22.478 1.00 90.25 294 ALA A C 1
ATOM 2470 O O . ALA A 1 294 ? 19.163 2.908 -22.120 1.00 90.25 294 ALA A O 1
ATOM 2471 N N . LEU A 1 295 ? 17.793 1.139 -21.873 1.00 93.44 295 LEU A N 1
ATOM 2472 C CA . LEU A 1 295 ? 18.541 0.524 -20.780 1.00 93.44 295 LEU A CA 1
ATOM 2473 C C . LEU A 1 295 ? 19.647 -0.383 -21.340 1.00 93.44 295 LEU A C 1
ATOM 2475 O O . LEU A 1 295 ? 19.413 -1.071 -22.341 1.00 93.44 295 LEU A O 1
ATOM 2479 N N . PRO A 1 296 ? 20.833 -0.410 -20.713 1.00 93.69 296 PRO A N 1
ATOM 2480 C CA . PRO A 1 296 ? 21.959 -1.199 -21.198 1.00 93.69 296 PRO A CA 1
ATOM 2481 C C . PRO A 1 296 ? 21.767 -2.705 -20.945 1.00 93.69 296 PRO A C 1
ATOM 2483 O O . PRO A 1 296 ? 20.937 -3.122 -20.141 1.00 93.69 296 PRO A O 1
ATOM 2486 N N . THR A 1 297 ? 22.502 -3.551 -21.671 1.00 91.94 297 THR A N 1
ATOM 2487 C CA . THR A 1 297 ? 22.312 -5.015 -21.632 1.00 91.94 297 THR A CA 1
ATOM 2488 C C . THR A 1 297 ? 22.645 -5.638 -20.272 1.00 91.94 297 THR A C 1
ATOM 2490 O O . THR A 1 297 ? 21.968 -6.577 -19.855 1.00 91.94 297 THR A O 1
ATOM 2493 N N . ASP A 1 298 ? 23.641 -5.094 -19.570 1.00 94.25 298 ASP A N 1
ATOM 2494 C CA . ASP A 1 298 ? 24.071 -5.513 -18.227 1.00 94.25 298 ASP A CA 1
ATOM 2495 C C . ASP A 1 298 ? 22.934 -5.419 -17.198 1.00 94.25 298 ASP A C 1
ATOM 2497 O O . ASP A 1 298 ? 22.782 -6.320 -16.375 1.00 94.25 298 ASP A O 1
ATOM 2501 N N . PHE A 1 299 ? 22.070 -4.403 -17.306 1.00 96.56 299 PHE A N 1
ATOM 2502 C CA . PHE A 1 299 ? 20.860 -4.275 -16.485 1.00 96.56 299 PHE A CA 1
ATOM 2503 C C . PHE A 1 299 ? 19.941 -5.502 -16.601 1.00 96.56 299 PHE A C 1
ATOM 2505 O O . PHE A 1 299 ? 19.418 -5.994 -15.604 1.00 96.56 299 PHE A O 1
ATOM 2512 N N . TYR A 1 300 ? 19.740 -6.022 -17.813 1.00 96.81 300 TYR A N 1
ATOM 2513 C CA . TYR A 1 300 ? 18.889 -7.196 -18.025 1.00 96.81 300 TYR A CA 1
ATOM 2514 C C . TYR A 1 300 ? 19.542 -8.478 -17.520 1.00 96.81 300 TYR A C 1
ATOM 2516 O O . TYR A 1 300 ? 18.857 -9.336 -16.968 1.00 96.81 300 TYR A O 1
ATOM 2524 N N . GLU A 1 301 ? 20.854 -8.611 -17.711 1.00 95.19 301 GLU A N 1
ATOM 2525 C CA . GLU A 1 301 ? 21.617 -9.770 -17.246 1.00 95.19 301 GLU A CA 1
ATOM 2526 C C . GLU A 1 301 ? 21.605 -9.875 -15.718 1.00 95.19 301 GLU A C 1
ATOM 2528 O O . GLU A 1 301 ? 21.465 -10.976 -15.190 1.00 95.19 301 GLU A O 1
ATOM 2533 N N . GLU A 1 302 ? 21.683 -8.750 -15.002 1.00 96.31 302 GLU A N 1
ATOM 2534 C CA . GLU A 1 302 ? 21.527 -8.708 -13.543 1.00 96.31 302 GLU A CA 1
ATOM 2535 C C . GLU A 1 302 ? 20.178 -9.297 -13.105 1.00 96.31 302 GLU A C 1
ATOM 2537 O O . GLU A 1 302 ? 20.136 -10.224 -12.294 1.00 96.31 302 GLU A O 1
ATOM 2542 N N . ILE A 1 303 ? 19.079 -8.827 -13.704 1.00 97.62 303 ILE A N 1
ATOM 2543 C CA . ILE A 1 303 ? 17.725 -9.288 -13.371 1.00 97.62 303 ILE A CA 1
ATOM 2544 C C . ILE A 1 303 ? 17.551 -10.774 -13.709 1.00 97.62 303 ILE A C 1
ATOM 2546 O O . ILE A 1 303 ? 17.016 -11.540 -12.908 1.00 97.62 303 ILE A O 1
ATOM 2550 N N . GLU A 1 304 ? 18.001 -11.206 -14.889 1.00 96.94 304 GLU A N 1
ATOM 2551 C CA . GLU A 1 304 ? 17.925 -12.610 -15.311 1.00 96.94 304 GLU A CA 1
ATOM 2552 C C . GLU A 1 304 ? 18.701 -13.526 -14.354 1.00 96.94 304 GLU A C 1
ATOM 2554 O O . GLU A 1 304 ? 18.195 -14.588 -13.981 1.00 96.94 304 GLU A O 1
ATOM 2559 N N . ASN A 1 305 ? 19.889 -13.102 -13.909 1.00 96.69 305 ASN A N 1
ATOM 2560 C CA . ASN A 1 305 ? 20.692 -13.837 -12.935 1.00 96.69 305 ASN A CA 1
ATOM 2561 C C . ASN A 1 305 ? 19.985 -13.937 -11.577 1.00 96.69 305 ASN A C 1
ATOM 2563 O O . ASN A 1 305 ? 19.938 -15.021 -10.993 1.00 96.69 305 ASN A O 1
ATOM 2567 N N . ASP A 1 306 ? 19.391 -12.851 -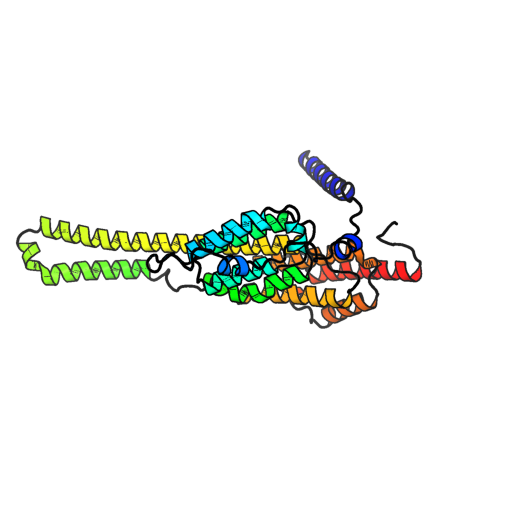11.085 1.00 96.88 306 ASP A N 1
ATOM 2568 C CA . ASP A 1 306 ? 18.644 -12.857 -9.824 1.00 96.88 306 ASP A CA 1
ATOM 2569 C C . ASP A 1 306 ? 17.408 -13.758 -9.872 1.00 96.88 306 ASP A C 1
ATOM 2571 O O . ASP A 1 306 ? 17.114 -14.467 -8.905 1.00 96.88 306 ASP A O 1
ATOM 2575 N N . ILE A 1 307 ? 16.699 -13.780 -11.002 1.00 96.69 307 ILE A N 1
ATOM 2576 C CA . ILE A 1 307 ? 15.554 -14.674 -11.211 1.00 96.69 307 ILE A CA 1
ATOM 2577 C C . ILE A 1 307 ? 16.015 -16.135 -11.300 1.00 96.69 307 ILE A C 1
ATOM 2579 O O . ILE A 1 307 ? 15.377 -17.020 -10.727 1.00 96.69 307 ILE A O 1
ATOM 2583 N N . ALA A 1 308 ? 17.117 -16.409 -12.003 1.00 95.69 308 ALA A N 1
ATOM 2584 C CA . ALA A 1 308 ? 17.660 -17.760 -12.148 1.00 95.69 308 ALA A CA 1
ATOM 2585 C C . ALA A 1 308 ? 18.172 -18.331 -10.817 1.00 95.69 308 ALA A C 1
ATOM 2587 O O . ALA A 1 308 ? 17.997 -19.519 -10.548 1.00 95.69 308 ALA A O 1
ATOM 2588 N N . ASN A 1 309 ? 18.756 -17.479 -9.971 1.00 95.44 309 ASN A N 1
ATOM 2589 C CA . ASN A 1 309 ? 19.272 -17.852 -8.655 1.00 95.44 309 ASN A CA 1
ATOM 2590 C C . ASN A 1 309 ? 18.192 -17.885 -7.558 1.00 95.44 309 ASN A C 1
ATOM 2592 O O . ASN A 1 309 ? 18.491 -18.269 -6.428 1.00 95.44 309 ASN A O 1
ATOM 2596 N N . GLY A 1 310 ? 16.952 -17.485 -7.863 1.00 93.00 310 GLY A N 1
ATOM 2597 C CA . GLY A 1 310 ? 15.870 -17.400 -6.879 1.00 93.00 310 GLY A CA 1
ATOM 2598 C C . GLY A 1 310 ? 16.038 -16.259 -5.867 1.00 93.00 310 GLY A C 1
ATOM 2599 O O . GLY A 1 310 ? 15.391 -16.271 -4.822 1.00 93.00 310 GLY A O 1
ATOM 2600 N N . SER A 1 311 ? 16.886 -15.265 -6.159 1.00 93.38 311 SER A N 1
ATOM 2601 C CA . SER A 1 311 ? 17.061 -14.059 -5.333 1.00 93.38 311 SER A CA 1
ATOM 2602 C C . SER A 1 311 ? 15.792 -13.197 -5.317 1.00 93.38 311 SER A C 1
ATOM 2604 O O . SER A 1 311 ? 15.491 -12.518 -4.335 1.00 93.38 311 SER A O 1
ATOM 2606 N N . ALA A 1 312 ? 15.013 -13.247 -6.400 1.00 94.44 312 ALA A N 1
ATOM 2607 C CA . ALA A 1 312 ? 13.747 -12.540 -6.552 1.00 94.44 312 ALA A CA 1
ATOM 2608 C C . ALA A 1 312 ? 12.578 -13.302 -5.898 1.00 94.44 312 ALA A C 1
ATOM 2610 O O . ALA A 1 312 ? 11.658 -13.752 -6.577 1.00 94.44 312 ALA A O 1
ATOM 2611 N N . PHE A 1 313 ? 12.611 -13.443 -4.569 1.00 93.75 313 PHE A N 1
ATOM 2612 C CA . PHE A 1 313 ? 11.706 -14.315 -3.801 1.00 93.75 313 PHE A CA 1
ATOM 2613 C C . PHE A 1 313 ? 10.206 -14.135 -4.127 1.00 93.75 313 PHE A C 1
ATOM 2615 O O . PHE A 1 313 ? 9.460 -15.109 -4.144 1.00 93.75 313 PHE A O 1
ATOM 2622 N N . PHE A 1 314 ? 9.750 -12.907 -4.411 1.00 96.12 314 PHE A N 1
ATOM 2623 C CA . PHE A 1 314 ? 8.334 -12.617 -4.666 1.00 96.12 314 PHE A CA 1
ATOM 2624 C C . PHE A 1 314 ? 7.808 -13.241 -5.970 1.00 96.12 314 PHE A C 1
ATOM 2626 O O . PHE A 1 314 ? 6.599 -13.396 -6.132 1.00 96.12 314 PHE A O 1
ATOM 2633 N N . LEU A 1 315 ? 8.706 -13.602 -6.891 1.00 96.50 315 LEU A N 1
ATOM 2634 C CA . LEU A 1 315 ? 8.380 -14.306 -8.133 1.00 96.50 315 LEU A CA 1
ATOM 2635 C C . LEU A 1 315 ? 8.241 -15.819 -7.933 1.00 96.50 315 LEU A C 1
ATOM 2637 O O . LEU A 1 315 ? 7.710 -16.490 -8.814 1.00 96.50 315 LEU A O 1
ATOM 2641 N N . GLU A 1 316 ? 8.712 -16.344 -6.801 1.00 95.00 316 GLU A N 1
ATOM 2642 C CA . GLU A 1 316 ? 8.599 -17.761 -6.436 1.00 95.00 316 GLU A CA 1
ATOM 2643 C C . GLU A 1 316 ? 7.364 -18.047 -5.566 1.00 95.00 316 GLU A C 1
ATOM 2645 O O . GLU A 1 316 ? 7.091 -19.202 -5.245 1.00 95.00 316 GLU A O 1
ATOM 2650 N N . LEU A 1 317 ? 6.618 -17.011 -5.165 1.00 93.38 317 LEU A N 1
ATOM 2651 C CA . LEU A 1 317 ? 5.372 -17.170 -4.419 1.00 93.38 317 LEU A CA 1
ATOM 2652 C C . LEU A 1 317 ? 4.285 -17.786 -5.307 1.00 93.38 317 LEU A C 1
ATOM 2654 O O . LEU A 1 317 ? 4.120 -17.392 -6.463 1.00 93.38 317 LEU A O 1
ATOM 2658 N N . GLU A 1 318 ? 3.528 -18.730 -4.743 1.00 92.56 318 GLU A N 1
ATOM 2659 C CA . GLU A 1 318 ? 2.416 -19.379 -5.437 1.00 92.56 318 GLU A CA 1
ATOM 2660 C C . GLU A 1 318 ? 1.321 -18.365 -5.796 1.00 92.56 318 GLU A C 1
ATOM 2662 O O . GLU A 1 318 ? 0.872 -17.582 -4.956 1.00 92.56 318 GLU A O 1
ATOM 2667 N N . GLU A 1 319 ? 0.888 -18.404 -7.055 1.00 93.94 319 GLU A N 1
ATOM 2668 C CA . GLU A 1 319 ? -0.258 -17.636 -7.543 1.00 93.94 319 GLU A CA 1
ATOM 2669 C C . GLU A 1 319 ? -1.539 -18.104 -6.840 1.00 93.94 319 GLU A C 1
ATOM 2671 O O . GLU A 1 319 ? -1.758 -19.312 -6.703 1.00 93.94 319 GLU A O 1
ATOM 2676 N N . GLN A 1 320 ? -2.400 -17.174 -6.417 1.00 92.38 320 GLN A N 1
ATOM 2677 C CA . GLN A 1 320 ? -3.658 -17.552 -5.756 1.00 92.38 320 GLN A CA 1
ATOM 2678 C C . GLN A 1 320 ? -4.710 -18.070 -6.754 1.00 92.38 320 GLN A C 1
ATOM 2680 O O . GLN A 1 320 ? -5.513 -18.950 -6.425 1.00 92.38 320 GLN A O 1
ATOM 2685 N N . ASP A 1 321 ? -4.669 -17.594 -8.001 1.00 90.19 321 ASP A N 1
ATOM 2686 C CA . ASP A 1 321 ? -5.566 -18.038 -9.065 1.00 90.19 321 ASP A CA 1
ATOM 2687 C C . ASP A 1 321 ? -5.027 -19.261 -9.824 1.00 90.19 321 ASP A C 1
ATOM 2689 O O . ASP A 1 321 ? -3.872 -19.336 -10.246 1.00 90.19 321 ASP A O 1
ATOM 2693 N N . GLN A 1 322 ? -5.898 -20.237 -10.083 1.00 90.38 322 GLN A N 1
ATOM 2694 C CA . GLN A 1 322 ? -5.517 -21.437 -10.827 1.00 90.38 322 GLN A CA 1
ATOM 2695 C C . GLN A 1 322 ? -5.470 -21.195 -12.339 1.00 90.38 322 GLN A C 1
ATOM 2697 O O . GLN A 1 322 ? -6.420 -20.693 -12.941 1.00 90.38 322 GLN A O 1
ATOM 2702 N N . GLY A 1 323 ? -4.395 -21.665 -12.979 1.00 90.06 323 GLY A N 1
ATOM 2703 C CA . GLY A 1 323 ? -4.263 -21.674 -14.439 1.00 90.06 323 GLY A CA 1
ATOM 2704 C C . GLY A 1 323 ? -3.925 -20.318 -15.062 1.00 90.06 323 GLY A C 1
ATOM 2705 O O . GLY A 1 323 ? -4.058 -20.170 -16.279 1.00 90.06 323 GLY A O 1
ATOM 2706 N N . ILE A 1 324 ? -3.498 -19.342 -14.259 1.00 92.94 324 ILE A N 1
ATOM 2707 C CA . ILE A 1 324 ? -2.986 -18.065 -14.758 1.00 92.94 324 ILE A CA 1
ATOM 2708 C C . ILE A 1 324 ? -1.493 -18.155 -15.092 1.00 92.94 324 ILE A C 1
ATOM 2710 O O . ILE A 1 324 ? -0.775 -19.037 -14.623 1.00 92.94 324 ILE A O 1
ATOM 2714 N N . VAL A 1 325 ? -1.032 -17.229 -15.932 1.00 94.81 325 VAL A N 1
ATOM 2715 C CA . VAL A 1 325 ? 0.400 -17.013 -16.184 1.00 94.81 325 VAL A CA 1
ATOM 2716 C C . VAL A 1 325 ? 1.027 -16.485 -14.901 1.00 94.81 325 VAL A C 1
ATOM 2718 O O . VAL A 1 325 ? 0.467 -15.569 -14.310 1.00 94.81 325 VAL A O 1
ATOM 2721 N N . SER A 1 326 ? 2.179 -17.013 -14.490 1.00 97.06 326 SER A N 1
ATOM 2722 C CA . SER A 1 326 ? 2.834 -16.554 -13.261 1.00 97.06 326 SER A CA 1
ATOM 2723 C C . SER A 1 326 ? 3.476 -15.172 -13.414 1.00 97.06 326 SER A C 1
ATOM 2725 O O . SER A 1 326 ? 3.847 -14.752 -14.520 1.00 97.06 326 SER A O 1
ATOM 2727 N N . LYS A 1 327 ? 3.690 -14.478 -12.290 1.00 97.56 327 LYS A N 1
ATOM 2728 C CA . LYS A 1 327 ? 4.446 -13.212 -12.232 1.00 97.56 327 LYS A CA 1
ATOM 2729 C C . LYS A 1 327 ? 5.824 -13.369 -12.880 1.00 97.56 327 LYS A C 1
ATOM 2731 O O . LYS A 1 327 ? 6.231 -12.539 -13.695 1.00 97.56 327 LYS A O 1
ATOM 2736 N N . LYS A 1 328 ? 6.503 -14.484 -12.579 1.00 97.56 328 LYS A N 1
ATOM 2737 C CA . LYS A 1 328 ? 7.816 -14.855 -13.129 1.00 97.56 328 LYS A CA 1
ATOM 2738 C C . LYS A 1 328 ? 7.794 -14.990 -14.648 1.00 97.56 328 LYS A C 1
ATOM 2740 O O . LYS A 1 328 ? 8.626 -14.389 -15.327 1.00 97.56 328 LYS A O 1
ATOM 2745 N N . GLU A 1 329 ? 6.838 -15.740 -15.194 1.00 97.12 329 GLU A N 1
ATOM 2746 C CA . GLU A 1 329 ? 6.712 -15.937 -16.643 1.00 97.12 329 GLU A CA 1
ATOM 2747 C C . GLU A 1 329 ? 6.394 -14.616 -17.363 1.00 97.12 329 GLU A C 1
ATOM 2749 O O . GLU A 1 329 ? 7.011 -14.288 -18.381 1.00 97.12 329 GLU A O 1
ATOM 2754 N N . SER A 1 330 ? 5.479 -13.821 -16.801 1.00 97.62 330 SER A N 1
ATOM 2755 C CA . SER A 1 330 ? 5.102 -12.502 -17.320 1.00 97.62 330 SER A CA 1
ATOM 2756 C C . SER A 1 330 ? 6.296 -11.538 -17.388 1.00 97.62 330 SER A C 1
ATOM 2758 O O . SER A 1 330 ? 6.514 -10.871 -18.409 1.00 97.62 330 SER A O 1
ATOM 2760 N N . LEU A 1 331 ? 7.107 -11.492 -16.326 1.00 97.81 331 LEU A N 1
ATOM 2761 C CA . LEU A 1 331 ? 8.305 -10.658 -16.262 1.00 97.81 331 LEU A CA 1
ATOM 2762 C C . LEU A 1 331 ? 9.387 -11.126 -17.242 1.00 97.81 331 LEU A C 1
ATOM 2764 O O . LEU A 1 331 ? 9.877 -10.316 -18.025 1.00 97.81 331 LEU A O 1
ATOM 2768 N N . LEU A 1 332 ? 9.715 -12.423 -17.270 1.00 97.69 332 LEU A N 1
ATOM 2769 C CA . LEU A 1 332 ? 10.732 -12.974 -18.179 1.00 97.69 332 LEU A CA 1
ATOM 2770 C C . LEU A 1 332 ? 10.406 -12.696 -19.650 1.00 97.69 332 LEU A C 1
ATOM 2772 O O . LEU A 1 332 ? 11.276 -12.295 -20.423 1.00 97.69 332 LEU A O 1
ATOM 2776 N N . LYS A 1 333 ? 9.133 -12.838 -20.038 1.00 97.38 333 LYS A N 1
ATOM 2777 C CA . LYS A 1 333 ? 8.675 -12.490 -21.389 1.00 97.38 333 LYS A CA 1
ATOM 2778 C C . LYS A 1 333 ? 8.902 -11.010 -21.707 1.00 97.38 333 LYS A C 1
ATOM 2780 O O . LYS A 1 333 ? 9.285 -10.670 -22.827 1.00 97.38 333 LYS A O 1
ATOM 2785 N N . THR A 1 334 ? 8.647 -10.128 -20.744 1.00 97.38 334 THR A N 1
ATOM 2786 C CA . THR A 1 334 ? 8.821 -8.682 -20.927 1.00 97.38 334 THR A CA 1
ATOM 2787 C C . THR A 1 334 ? 10.298 -8.302 -20.994 1.00 97.38 334 THR A C 1
ATOM 2789 O O . THR A 1 334 ? 10.677 -7.543 -21.886 1.00 97.38 334 THR A O 1
ATOM 2792 N N . LEU A 1 335 ? 11.137 -8.887 -20.134 1.00 96.81 335 LEU A N 1
ATOM 2793 C CA . LEU A 1 335 ? 12.591 -8.713 -20.148 1.00 96.81 335 LEU A CA 1
ATOM 2794 C C . LEU A 1 335 ? 13.188 -9.132 -21.489 1.00 96.81 335 LEU A C 1
ATOM 2796 O O . LEU A 1 335 ? 13.918 -8.349 -22.085 1.00 96.81 335 LEU A O 1
ATOM 2800 N N . LEU A 1 336 ? 12.812 -10.301 -22.018 1.00 95.88 336 LEU A N 1
ATOM 2801 C CA . LEU A 1 336 ? 13.296 -10.772 -23.317 1.00 95.88 336 LEU A CA 1
ATOM 2802 C C . LEU A 1 336 ? 12.979 -9.774 -24.440 1.00 95.88 336 LEU A C 1
ATOM 2804 O O . LEU A 1 336 ? 13.845 -9.444 -25.251 1.00 95.88 336 LEU A O 1
ATOM 2808 N N . ASN A 1 337 ? 11.745 -9.263 -24.475 1.00 94.62 337 ASN A N 1
ATOM 2809 C CA . ASN A 1 337 ? 11.326 -8.284 -25.477 1.00 94.62 337 ASN A CA 1
ATOM 2810 C C . ASN A 1 337 ? 12.084 -6.956 -25.331 1.00 94.62 337 ASN A C 1
ATOM 2812 O O . ASN A 1 337 ? 12.524 -6.386 -26.329 1.00 94.62 337 ASN A O 1
ATOM 2816 N N . ALA A 1 338 ? 12.239 -6.462 -24.102 1.00 94.31 338 ALA A N 1
ATOM 2817 C CA . ALA A 1 338 ? 12.932 -5.211 -23.816 1.00 94.31 338 ALA A CA 1
ATOM 2818 C C . ALA A 1 338 ? 14.442 -5.311 -24.108 1.00 94.31 338 ALA A C 1
ATOM 2820 O O . ALA A 1 338 ? 14.998 -4.428 -24.761 1.00 94.31 338 ALA A O 1
ATOM 2821 N N . LYS A 1 339 ? 15.079 -6.432 -23.748 1.00 94.56 339 LYS A N 1
ATOM 2822 C CA . LYS A 1 339 ? 16.479 -6.752 -24.063 1.00 94.56 339 LYS A CA 1
ATOM 2823 C C . LYS A 1 339 ? 16.711 -6.848 -25.570 1.00 94.56 339 LYS A C 1
ATOM 2825 O O . LYS A 1 339 ? 17.662 -6.266 -26.081 1.00 94.56 339 LYS A O 1
ATOM 2830 N N . ALA A 1 340 ? 15.817 -7.514 -26.307 1.00 92.19 340 ALA A N 1
ATOM 2831 C CA . ALA A 1 340 ? 15.899 -7.592 -27.766 1.00 92.19 340 ALA A CA 1
ATOM 2832 C C . ALA A 1 340 ? 15.786 -6.207 -28.430 1.00 92.19 340 ALA A C 1
ATOM 2834 O O . ALA A 1 340 ? 16.531 -5.911 -29.365 1.00 92.19 340 ALA A O 1
ATOM 2835 N N . LYS A 1 341 ? 14.892 -5.342 -27.926 1.00 90.12 341 LYS A N 1
ATOM 2836 C CA . LYS A 1 341 ? 14.791 -3.942 -28.367 1.00 90.12 341 LYS A CA 1
ATOM 2837 C C . LYS A 1 341 ? 16.063 -3.149 -28.059 1.00 90.12 341 LYS A C 1
ATOM 2839 O O . LYS A 1 341 ? 16.542 -2.444 -28.939 1.00 90.12 341 LYS A O 1
ATOM 2844 N N . SER A 1 342 ? 16.604 -3.275 -26.846 1.00 89.69 342 SER A N 1
ATOM 2845 C CA . SER A 1 342 ? 17.853 -2.618 -26.437 1.00 89.69 342 SER A CA 1
ATOM 2846 C C . SER A 1 342 ? 19.023 -3.038 -27.334 1.00 89.69 342 SER A C 1
ATOM 2848 O O . SER A 1 342 ? 19.709 -2.188 -27.900 1.00 89.69 342 SER A O 1
ATOM 2850 N N . PHE A 1 343 ? 19.181 -4.341 -27.592 1.00 88.00 343 PHE A N 1
ATOM 2851 C CA . PHE A 1 343 ? 20.206 -4.855 -28.502 1.00 88.00 343 PHE A CA 1
ATOM 2852 C C . PHE A 1 343 ? 20.056 -4.295 -29.924 1.00 88.00 343 PHE A C 1
ATOM 2854 O O . PHE A 1 343 ? 21.025 -3.815 -30.509 1.00 88.00 343 PHE A O 1
ATOM 2861 N N . ALA A 1 344 ? 18.837 -4.296 -30.476 1.00 86.69 344 ALA A N 1
ATOM 2862 C CA . ALA A 1 344 ? 18.579 -3.723 -31.795 1.00 86.69 344 ALA A CA 1
ATOM 2863 C C . ALA A 1 344 ? 18.903 -2.219 -31.843 1.00 86.69 344 ALA A C 1
ATOM 2865 O O . ALA A 1 344 ? 19.517 -1.760 -32.810 1.00 86.69 344 ALA A O 1
ATOM 2866 N N . PHE A 1 345 ? 18.550 -1.473 -30.794 1.00 85.19 345 PHE A N 1
ATOM 2867 C CA . PHE A 1 345 ? 18.845 -0.049 -30.678 1.00 85.19 345 PHE A CA 1
ATOM 2868 C C . PHE A 1 345 ? 20.355 0.224 -30.645 1.00 85.19 345 PHE A C 1
ATOM 2870 O O . PHE A 1 345 ? 20.830 1.084 -31.387 1.00 85.19 345 PHE A O 1
ATOM 2877 N N . HIS A 1 346 ? 21.119 -0.545 -29.865 1.00 81.75 346 HIS A N 1
ATOM 2878 C CA . HIS A 1 346 ? 22.574 -0.407 -29.769 1.00 81.75 346 HIS A CA 1
ATOM 2879 C C . HIS A 1 346 ? 23.317 -0.808 -31.053 1.00 81.75 346 HIS A C 1
ATOM 2881 O O . HIS A 1 346 ? 24.231 -0.098 -31.467 1.00 81.75 346 HIS A O 1
ATOM 2887 N N . GLU A 1 347 ? 22.923 -1.906 -31.703 1.00 81.88 347 GLU A N 1
ATOM 2888 C CA . GLU A 1 347 ? 23.626 -2.435 -32.883 1.00 81.88 347 GLU A CA 1
ATOM 2889 C C . GLU A 1 347 ? 23.246 -1.725 -34.188 1.00 81.88 347 GLU A C 1
ATOM 2891 O O . GLU A 1 347 ? 24.074 -1.553 -35.081 1.00 81.88 347 GLU A O 1
ATOM 2896 N N . THR A 1 348 ? 21.978 -1.331 -34.336 1.00 76.25 348 THR A N 1
ATOM 2897 C CA . THR A 1 348 ? 21.450 -0.842 -35.622 1.00 76.25 348 THR A CA 1
ATOM 2898 C C . THR A 1 348 ? 20.989 0.610 -35.593 1.00 76.25 348 THR A C 1
ATOM 2900 O O . THR A 1 348 ? 20.689 1.169 -36.648 1.00 76.25 348 THR A O 1
ATOM 2903 N N . GLY A 1 349 ? 20.891 1.228 -34.410 1.00 68.38 349 GLY A N 1
ATOM 2904 C CA . GLY A 1 349 ? 20.285 2.552 -34.237 1.00 68.38 349 GLY A CA 1
ATOM 2905 C C . GLY A 1 349 ? 18.787 2.604 -34.574 1.00 68.38 349 GLY A C 1
ATOM 2906 O O . GLY A 1 349 ? 18.194 3.682 -34.579 1.00 68.38 349 GLY A O 1
ATOM 2907 N N . LEU A 1 350 ? 18.160 1.462 -34.882 1.00 59.84 350 LEU A N 1
ATOM 2908 C CA . LEU A 1 350 ? 16.731 1.333 -35.158 1.00 59.84 350 LEU A CA 1
ATOM 2909 C C . LEU A 1 350 ? 16.005 0.880 -33.884 1.00 59.84 350 LEU A C 1
ATOM 2911 O O . LEU A 1 350 ? 16.547 0.106 -33.105 1.00 59.84 350 LEU A O 1
ATOM 2915 N N . PHE A 1 351 ? 14.757 1.332 -33.713 1.00 56.22 351 PHE A N 1
ATOM 2916 C CA . PHE A 1 351 ? 13.887 1.090 -32.545 1.00 56.22 351 PHE A CA 1
ATOM 2917 C C . PHE A 1 351 ? 14.205 1.912 -31.287 1.00 56.22 351 PHE A C 1
ATOM 2919 O O . PHE A 1 351 ? 14.253 1.376 -30.183 1.00 56.22 351 PHE A O 1
ATOM 2926 N N . SER A 1 352 ? 14.316 3.237 -31.416 1.00 52.97 352 SER A N 1
ATOM 2927 C CA . SER A 1 352 ? 14.031 4.087 -30.261 1.00 52.97 352 SER A CA 1
ATOM 2928 C C . SER A 1 352 ? 12.520 4.087 -30.004 1.00 52.97 352 SER A C 1
ATOM 2930 O O . SER A 1 352 ? 11.736 4.558 -30.832 1.00 52.97 352 SER A O 1
ATOM 2932 N N . ASP A 1 353 ? 12.092 3.609 -28.830 1.00 55.62 353 ASP A N 1
ATOM 2933 C CA . ASP A 1 353 ? 10.732 3.880 -28.331 1.00 55.62 353 ASP A CA 1
ATOM 2934 C C . ASP A 1 353 ? 10.516 5.411 -28.152 1.00 55.62 353 ASP A C 1
ATOM 2936 O O . ASP A 1 353 ? 9.390 5.907 -28.121 1.00 55.62 353 ASP A O 1
ATOM 2940 N N . GLN A 1 354 ? 11.604 6.194 -28.191 1.00 47.62 354 GLN A N 1
ATOM 2941 C CA . GLN A 1 354 ? 11.619 7.630 -28.470 1.00 47.62 354 GLN A CA 1
ATOM 2942 C C . GLN A 1 354 ? 11.696 7.905 -29.982 1.00 47.62 354 GLN A C 1
ATOM 2944 O O . GLN A 1 354 ? 12.776 8.113 -30.539 1.00 47.62 354 GLN A O 1
ATOM 2949 N N . ARG A 1 355 ? 10.558 7.976 -30.680 1.00 38.16 355 ARG A N 1
ATOM 2950 C CA . ARG A 1 355 ? 10.536 8.788 -31.908 1.00 38.16 355 ARG A CA 1
ATOM 2951 C C . ARG A 1 355 ? 10.694 10.245 -31.478 1.00 38.16 355 ARG A C 1
ATOM 2953 O O . ARG A 1 355 ? 9.751 10.793 -30.901 1.00 38.16 355 ARG A O 1
ATOM 2960 N N . VAL A 1 356 ? 11.882 10.806 -31.733 1.00 38.84 356 VAL A N 1
ATOM 2961 C CA . VAL A 1 356 ? 12.217 12.237 -31.593 1.00 38.84 356 VAL A CA 1
ATOM 2962 C C . VAL A 1 356 ? 11.000 13.109 -31.918 1.00 38.84 356 VAL A C 1
ATOM 2964 O O . VAL A 1 356 ? 10.357 12.884 -32.971 1.00 38.84 356 VAL A O 1
#

Radius of gyration: 28.84 Å; Cα contacts (8 Å, |Δi|>4): 268; chains: 1; bounding box: 67×53×89 Å

Solvent-accessible surface area (backbone atoms only — not comparable to full-atom values): 20312 Å² total; per-residue (Å²): 133,62,70,69,61,54,53,53,53,50,50,54,50,50,54,56,48,51,63,66,69,67,61,65,87,75,55,62,69,54,60,70,66,69,62,68,75,86,81,58,88,81,73,53,70,67,53,51,67,74,67,47,91,57,81,86,69,57,100,81,63,89,70,49,63,66,55,57,50,52,53,37,51,53,50,45,41,69,71,46,64,69,39,87,61,38,30,64,51,49,20,64,41,34,61,65,62,49,50,53,42,51,50,38,51,78,61,64,59,59,69,67,66,51,45,53,51,54,50,52,52,42,60,40,56,69,69,24,83,52,22,36,52,67,19,54,46,59,47,45,72,54,40,49,82,58,48,35,86,72,52,63,82,72,96,57,84,86,52,53,70,64,45,52,53,52,51,50,54,48,51,53,52,49,48,57,69,79,40,44,66,50,38,73,74,41,46,70,60,44,52,51,51,52,51,51,51,50,50,50,55,51,50,52,52,49,52,49,51,51,52,51,50,52,50,50,54,51,42,53,54,42,40,54,49,51,52,55,38,50,48,57,47,43,72,24,49,45,73,63,76,90,55,51,86,51,48,62,60,48,53,54,51,48,53,53,41,53,51,47,30,42,76,53,45,59,40,84,50,69,63,64,51,50,53,48,51,48,44,47,51,54,42,50,45,50,49,38,74,63,50,22,35,80,47,60,70,66,65,53,51,52,53,52,50,33,57,73,70,55,70,48,55,81,51,72,55,82,73,89,63,86,91,62,84,48,67,43,59,57,45,54,56,42,48,54,55,22,50,52,35,15,51,41,22,74,78,67,69,46,62,59,80,67,75,128